Protein 6RPQ (pdb70)

B-factor: mean 111.49, std 32.33, range [61.09, 216.39]

InterPro domains:
  IPR001208 MCM domain [PF00493] (265-335)
  IPR001208 MCM domain [PF00493] (790-915)
  IPR001208 MCM domain [PR01657] (319-334)
  IPR001208 MCM domain [PR01657] (807-821)
  IPR001208 MCM domain [PR01657] (835-848)
  IPR001208 MCM domain [PR01657] (859-871)
  IPR001208 MCM domain [PR01657] (886-894)
  IPR001208 MCM domain [PS50051] (278-334)
  IPR001208 MCM domain [PS50051] (503-550)
  IPR001208 MCM domain [PS50051] (766-912)
  IPR003586 Hint domain C-terminal [SM00305] (461-508)
  IPR003586 Hint domain C-terminal [SM00305] (749-795)
  IPR003587 Hint domain N-terminal [SM00306] (333-456)
  IPR003587 Hint domain N-terminal [SM00306] (528-644)
  IPR006141 Intein N-terminal splicing region [PS50817] (335-432)
  IPR006141 Intein N-terminal splicing region [PS50817] (530-620)
  IPR006141 Intein N-terminal splicing region [TIGR01445] (335-432)
  IPR006141 Intein N-terminal splicing region [TIGR01445] (530-620)
  IPR006142 Intein [PR00379] (419-432)
  IPR006142 Intein [PR00379] (766-783)

Radius of gyration: 20.76 Å; Cα contacts (8 Å, |Δi|>4): 621; chains: 1; bounding box: 51×61×30 Å

Nearest PDB structures (foldseek):
  6rpq-assembly1_A  TM=1.004E+00  e=1.053E-48  Saccharomyces cerevisiae S288C
  6rpp-assembly1_A  TM=9.667E-01  e=1.831E-21  Pyrococcus abyssi GE5
  3tix-assembly2_C  TM=9.567E-01  e=3.353E-10  Saccharomyces cerevisiae S288C
  7oec-assembly1_A  TM=8.410E-01  e=5.328E-10  Pyrococcus horikoshii OT3
  3uqb-assembly1_A  TM=3.963E-01  e=2.083E-11  Saccharomyces cerevisiae S288C

Secondary structure (DSSP, 8-state):
--EEEEEEESSS-EEEEEEETTS-SHHHHHHHHHHTTS-GGGEEEESSSSBP-SS--TGGGT--TT-EEEEEEPPSS-----B-TT-EEEBTTS-EEEHHHHHHHHHHHHHHTT--EEETTEEEEEEEEEEEEE-TTT-SEEEEEEEEEEEEEPPS-EEEEEETTS-EEEE-TT-EEEEEETTEEEEEEGGG--TT-EEEEESSSSTT--EEEEEEEEEEEE----SEEEEEE-TTT-EEEETTEEEE-

Solvent-accessible surface area: 12860 Å² total; per-residue (Å²): 205,78,84,9,55,2,39,0,11,19,30,101,36,85,26,138,23,116,54,88,63,94,29,62,1,106,173,9,0,68,32,0,1,172,158,66,66,108,140,43,115,18,16,14,4,20,25,124,61,133,106,11,110,15,100,37,24,0,110,83,28,120,14,110,63,127,21,83,0,48,1,1,92,29,2,118,64,15,88,1,92,0,0,12,63,76,4,69,0,3,8,2,95,42,150,124,65,61,0,0,72,2,0,34,94,6,11,128,109,2,115,182,73,80,122,52,9,50,49,44,2,0,26,74,0,51,35,119,34,71,0,18,0,2,12,44,173,74,61,51,3,93,96,12,112,0,55,42,0,58,25,51,0,12,6,123,80,2,3,32,0,86,1,150,93,33,58,58,1,85,0,0,13,20,0,8,0,4,4,84,109,136,57,141,50,124,66,66,82,0,116,66,8,146,99,36,40,112,0,0,0,0,108,91,95,41,73,114,6,98,20,68,60,2,50,0,55,69,49,69,116,42,182,27,147,59,55,36,1,8,7,1,72,0,62,113,5,80,0,0,2,0,46,19,0,0,0,34,33

Organism: Pyrococcus horikoshii (strain ATCC 700860 / DSM 12428 / JCM 9974 / NBRC 100139 / OT-3) (NCBI:txid70601)

Structure (mmCIF, N/CA/C/O backbone):
data_6RPQ
#
_entry.id   6RPQ
#
_cell.length_a   100.920
_cell.length_b   100.920
_cell.length_c   91.720
_cell.angle_alpha   90.00
_cell.angle_beta   90.00
_cell.angle_gamma   90.00
#
_symmetry.space_group_name_H-M   'I 41'
#
loop_
_atom_site.group_PDB
_atom_site.id
_atom_site.type_symbol
_atom_site.label_atom_id
_atom_site.label_alt_id
_atom_site.label_comp_id
_atom_site.label_asym_id
_atom_site.label_entity_id
_atom_site.label_seq_id
_atom_site.pdbx_PDB_ins_code
_atom_site.Cartn_x
_atom_site.Cartn_y
_atom_site.Cartn_z
_atom_site.occupancy
_atom_site.B_iso_or_equiv
_atom_site.auth_seq_id
_atom_site.auth_comp_id
_atom_site.auth_asym_id
_atom_site.auth_atom_id
_atom_site.pdbx_PDB_model_num
ATOM 1 N N . GLU A 1 31 ? 13.427 54.754 -28.531 1.00 197.08 31 GLU A N 1
ATOM 2 C CA . GLU A 1 31 ? 13.398 53.811 -27.418 1.00 195.77 31 GLU A CA 1
ATOM 3 C C . GLU A 1 31 ? 13.906 52.440 -27.844 1.00 197.33 31 GLU A C 1
ATOM 4 O O . GLU A 1 31 ? 13.500 51.917 -28.881 1.00 189.01 31 GLU A O 1
ATOM 10 N N . THR A 1 32 ? 14.787 51.850 -27.035 1.00 202.85 32 THR A N 1
ATOM 11 C CA . THR A 1 32 ? 15.337 50.539 -27.348 1.00 203.83 32 THR A CA 1
ATOM 12 C C . THR A 1 32 ? 14.857 49.421 -26.433 1.00 193.16 32 THR A C 1
ATOM 13 O O . THR A 1 32 ? 14.653 48.309 -26.923 1.00 194.38 32 THR A O 1
ATOM 17 N N . HIS A 1 33 ? 14.664 49.656 -25.132 1.00 187.10 33 HIS A N 1
ATOM 18 C CA . HIS A 1 33 ? 14.278 48.564 -24.240 1.00 174.78 33 HIS A CA 1
ATOM 19 C C . HIS A 1 33 ? 12.763 48.509 -24.032 1.00 171.27 33 HIS A C 1
ATOM 20 O O . HIS A 1 33 ? 12.083 49.539 -24.002 1.00 163.35 33 HIS A O 1
ATOM 27 N N . ILE A 1 34 ? 12.257 47.281 -23.864 1.00 178.17 34 ILE A N 1
ATOM 28 C CA . ILE A 1 34 ? 10.857 46.905 -24.054 1.00 176.49 34 ILE A CA 1
ATOM 29 C C . ILE A 1 34 ? 10.376 46.142 -22.822 1.00 172.64 34 ILE A C 1
ATOM 30 O O . ILE A 1 34 ? 11.096 45.276 -22.309 1.00 172.97 34 ILE A O 1
ATOM 35 N N . ASN A 1 35 ? 9.201 46.506 -22.290 1.00 167.97 35 ASN A N 1
ATOM 36 C CA . ASN A 1 35 ? 8.690 45.821 -21.101 1.00 155.09 35 ASN A CA 1
ATOM 37 C C . ASN A 1 35 ? 7.423 45.029 -21.401 1.00 142.75 35 ASN A C 1
ATOM 38 O O . ASN A 1 35 ? 6.348 45.603 -21.618 1.00 139.84 35 ASN A O 1
ATOM 43 N N . LEU A 1 36 ? 7.554 43.708 -21.345 1.00 134.06 36 LEU A N 1
ATOM 44 C CA . LEU A 1 36 ? 6.467 42.773 -21.552 1.00 118.82 36 LEU A CA 1
ATOM 45 C C . LEU A 1 36 ? 5.867 42.344 -20.223 1.00 106.66 36 LEU A C 1
ATOM 46 O O . LEU A 1 36 ? 6.491 42.427 -19.155 1.00 104.25 36 LEU A O 1
ATOM 51 N N . LYS A 1 37 ? 4.627 41.891 -20.324 1.00 105.76 37 LYS A N 1
ATOM 52 C CA . LYS A 1 37 ? 3.866 41.342 -19.214 1.00 114.97 37 LYS A CA 1
ATOM 53 C C . LYS A 1 37 ? 3.734 39.840 -19.432 1.00 114.18 37 LYS A C 1
ATOM 54 O O . LYS A 1 37 ? 3.186 39.406 -20.448 1.00 112.28 37 LYS A O 1
ATOM 60 N N . VAL A 1 38 ? 4.248 39.050 -18.496 1.00 105.09 38 VAL A N 1
ATOM 61 C CA . VAL A 1 38 ? 4.246 37.597 -18.600 1.00 95.61 38 VAL A CA 1
ATOM 62 C C . VAL A 1 38 ? 3.156 37.064 -17.680 1.00 95.67 38 VAL A C 1
ATOM 63 O O . VAL A 1 38 ? 3.154 37.357 -16.479 1.00 89.61 38 VAL A O 1
ATOM 67 N N . SER A 1 39 ? 2.224 36.288 -18.236 1.00 95.37 39 SER A N 1
ATOM 68 C CA . SER A 1 39 ? 1.016 35.917 -17.509 1.00 84.17 39 SER A CA 1
ATOM 69 C C . SER A 1 39 ? 0.666 34.450 -17.715 1.00 88.55 39 SER A C 1
ATOM 70 O O . SER A 1 39 ? 0.699 33.956 -18.847 1.00 100.12 39 SER A O 1
ATOM 73 N N . ASP A 1 40 ? 0.321 33.761 -16.622 1.00 90.38 40 ASP A N 1
ATOM 74 C CA . ASP A 1 40 ? -0.298 32.441 -16.693 1.00 104.65 40 ASP A CA 1
ATOM 75 C C . ASP A 1 40 ? -1.817 32.517 -16.569 1.00 102.13 40 ASP A C 1
ATOM 76 O O . ASP A 1 40 ? -2.455 31.579 -16.079 1.00 109.07 40 ASP A O 1
ATOM 81 N N . GLY A 1 41 ? -2.409 33.619 -17.016 1.00 113.28 41 GLY A N 1
ATOM 82 C CA . GLY A 1 41 ? -3.810 33.874 -16.757 1.00 120.11 41 GLY A CA 1
ATOM 83 C C . GLY A 1 41 ? -3.986 34.535 -15.407 1.00 104.92 41 GLY A C 1
ATOM 84 O O . GLY A 1 41 ? -4.445 35.673 -15.305 1.00 117.40 41 GLY A O 1
ATOM 85 N N . SER A 1 42 ? -3.621 33.819 -14.351 1.00 107.80 42 SER A N 1
ATOM 86 C CA . SER A 1 42 ? -3.621 34.380 -13.007 1.00 92.51 42 SER A CA 1
ATOM 87 C C . SER A 1 42 ? -2.424 35.290 -12.788 1.00 112.88 42 SER A C 1
ATOM 88 O O . SER A 1 42 ? -2.560 36.517 -12.708 1.00 128.82 42 SER A O 1
ATOM 91 N N . SER A 1 43 ? -1.251 34.665 -12.721 1.00 126.27 43 SER A N 1
ATOM 92 C CA . SER A 1 43 ? -0.018 35.335 -12.325 1.00 96.62 43 SER A CA 1
ATOM 93 C C . SER A 1 43 ? 0.516 36.192 -13.457 1.00 95.49 43 SER A C 1
ATOM 94 O O . SER A 1 43 ? 0.726 35.697 -14.565 1.00 109.85 43 SER A O 1
ATOM 97 N N . GLU A 1 44 ? 0.792 37.460 -13.162 1.00 86.33 44 GLU A N 1
ATOM 98 C CA . GLU A 1 44 ? 1.272 38.425 -14.144 1.00 94.53 44 GLU A CA 1
ATOM 99 C C . GLU A 1 44 ? 2.453 39.186 -13.553 1.00 99.77 44 GLU A C 1
ATOM 100 O O . GLU A 1 44 ? 2.319 39.824 -12.502 1.00 99.24 44 GLU A O 1
ATOM 106 N N . ILE A 1 45 ? 3.604 39.113 -14.230 1.00 101.10 45 ILE A N 1
ATOM 107 C CA . ILE A 1 45 ? 4.833 39.767 -13.790 1.00 94.48 45 ILE A CA 1
ATOM 108 C C . ILE A 1 45 ? 5.373 40.610 -14.936 1.00 105.93 45 ILE A C 1
ATOM 109 O O . ILE A 1 45 ? 5.385 40.163 -16.087 1.00 109.53 45 ILE A O 1
ATOM 114 N N . PHE A 1 46 ? 5.803 41.830 -14.629 1.00 108.57 46 PHE A N 1
ATOM 115 C CA . PHE A 1 46 ? 6.245 42.773 -15.649 1.00 102.66 46 PHE A CA 1
ATOM 116 C C . PHE A 1 46 ? 7.771 42.814 -15.689 1.00 110.94 46 PHE A C 1
ATOM 117 O O . PHE A 1 46 ? 8.417 43.134 -14.685 1.00 122.57 46 PHE A O 1
ATOM 125 N N . PHE A 1 47 ? 8.343 42.478 -16.845 1.00 110.32 47 PHE A N 1
ATOM 126 C CA . PHE A 1 47 ? 9.782 42.545 -17.067 1.00 113.38 47 PHE A CA 1
ATOM 127 C C . PHE A 1 47 ? 10.061 43.592 -18.136 1.00 116.78 47 PHE A C 1
ATOM 128 O O . PHE A 1 47 ? 9.349 43.660 -19.137 1.00 123.87 47 PHE A O 1
ATOM 136 N N . LYS A 1 48 ? 11.115 44.387 -17.965 1.00 115.51 48 LYS A N 1
ATOM 137 C CA . LYS A 1 48 ? 11.589 45.246 -19.042 1.00 124.49 48 LYS A CA 1
ATOM 138 C C . LYS A 1 48 ? 13.032 44.888 -19.358 1.00 137.65 48 LYS A C 1
ATOM 139 O O . LYS A 1 48 ? 13.895 44.911 -18.469 1.00 144.75 48 LYS A O 1
ATOM 145 N N . ILE A 1 49 ? 13.270 44.549 -20.629 1.00 152.04 49 ILE A N 1
ATOM 146 C CA . ILE A 1 49 ? 14.546 44.058 -21.125 1.00 167.69 49 ILE A CA 1
ATOM 147 C C . ILE A 1 49 ? 14.767 44.759 -22.462 1.00 172.49 49 ILE A C 1
ATOM 148 O O . ILE A 1 49 ? 13.822 45.251 -23.080 1.00 176.81 49 ILE A O 1
ATOM 153 N N . LYS A 1 50 ? 16.018 44.802 -22.926 1.00 168.66 50 LYS A N 1
ATOM 154 C CA . LYS A 1 50 ? 16.266 45.470 -24.202 1.00 171.78 50 LYS A CA 1
ATOM 155 C C . LYS A 1 50 ? 16.134 44.472 -25.349 1.00 168.15 50 LYS A C 1
ATOM 156 O O . LYS A 1 50 ? 16.303 43.262 -25.171 1.00 157.06 50 LYS A O 1
ATOM 162 N N . LYS A 1 51 ? 15.812 45.003 -26.535 1.00 172.59 51 LYS A N 1
ATOM 163 C CA . LYS A 1 51 ? 15.317 44.195 -27.644 1.00 165.37 51 LYS A CA 1
ATOM 164 C C . LYS A 1 51 ? 16.336 43.188 -28.162 1.00 180.20 51 LYS A C 1
ATOM 165 O O . LYS A 1 51 ? 15.948 42.239 -28.849 1.00 175.46 51 LYS A O 1
ATOM 171 N N . THR A 1 52 ? 17.622 43.381 -27.882 1.00 196.47 52 THR A N 1
ATOM 172 C CA . THR A 1 52 ? 18.626 42.416 -28.307 1.00 196.12 52 THR A CA 1
ATOM 173 C C . THR A 1 52 ? 18.817 41.281 -27.313 1.00 196.56 52 THR A C 1
ATOM 174 O O . THR A 1 52 ? 19.421 40.265 -27.665 1.00 208.19 52 THR A O 1
ATOM 178 N N . THR A 1 53 ? 18.327 41.430 -26.090 1.00 188.16 53 THR A N 1
ATOM 179 C CA . THR A 1 53 ? 18.493 40.388 -25.090 1.00 180.23 53 THR A CA 1
ATOM 180 C C . THR A 1 53 ? 17.780 39.119 -25.545 1.00 180.87 53 THR A C 1
ATOM 181 O O . THR A 1 53 ? 16.661 39.199 -26.069 1.00 179.62 53 THR A O 1
ATOM 185 N N . PRO A 1 54 ? 18.383 37.949 -25.358 1.00 178.42 54 PRO A N 1
ATOM 186 C CA . PRO A 1 54 ? 17.600 36.715 -25.426 1.00 164.15 54 PRO A CA 1
ATOM 187 C C . PRO A 1 54 ? 16.657 36.663 -24.239 1.00 153.73 54 PRO A C 1
ATOM 188 O O . PRO A 1 54 ? 16.936 37.213 -23.172 1.00 152.92 54 PRO A O 1
ATOM 192 N N . LEU A 1 55 ? 15.518 36.015 -24.439 1.00 154.72 55 LEU A N 1
ATOM 193 C CA . LEU A 1 55 ? 14.515 35.906 -23.392 1.00 152.42 55 LEU A CA 1
ATOM 194 C C . LEU A 1 55 ? 14.722 34.687 -22.504 1.00 145.15 55 LEU A C 1
ATOM 195 O O . LEU A 1 55 ? 13.826 34.352 -21.724 1.00 140.17 55 LEU A O 1
ATOM 200 N N . ARG A 1 56 ? 15.881 34.028 -22.606 1.00 145.01 56 ARG A N 1
ATOM 201 C CA . ARG A 1 56 ? 16.172 32.866 -21.769 1.00 150.16 56 ARG A CA 1
ATOM 202 C C . ARG A 1 56 ? 15.920 33.166 -20.296 1.00 152.32 56 ARG A C 1
ATOM 203 O O . ARG A 1 56 ? 15.206 32.427 -19.604 1.00 147.16 56 ARG A O 1
ATOM 211 N N . ARG A 1 57 ? 16.488 34.261 -19.798 1.00 150.13 57 ARG A N 1
ATOM 212 C CA . ARG A 1 57 ? 16.396 34.525 -18.373 1.00 149.39 57 ARG A CA 1
ATOM 213 C C . ARG A 1 57 ? 15.125 35.255 -17.971 1.00 146.32 57 ARG A C 1
ATOM 214 O O . ARG A 1 57 ? 14.743 35.168 -16.806 1.00 153.90 57 ARG A O 1
ATOM 222 N N . LEU A 1 58 ? 14.441 35.943 -18.890 1.00 135.47 58 LEU A N 1
ATOM 223 C CA . LEU A 1 58 ? 13.106 36.439 -18.559 1.00 129.96 58 LEU A CA 1
ATOM 224 C C . LEU A 1 58 ? 12.219 35.287 -18.108 1.00 135.60 58 LEU A C 1
ATOM 225 O O . LEU A 1 58 ? 11.602 35.335 -17.033 1.00 122.69 58 LEU A O 1
ATOM 230 N N . MET A 1 59 ? 12.169 34.224 -18.915 1.00 131.00 59 MET A N 1
ATOM 231 C CA . MET A 1 59 ? 11.331 33.077 -18.602 1.00 126.73 59 MET A CA 1
ATOM 232 C C . MET A 1 59 ? 11.922 32.222 -17.492 1.00 120.98 59 MET A C 1
ATOM 233 O O . MET A 1 59 ? 11.164 31.650 -16.707 1.00 126.54 59 MET A O 1
ATOM 238 N N . GLU A 1 60 ? 13.252 32.129 -17.391 1.00 118.60 60 GLU A N 1
ATOM 239 C CA . GLU A 1 60 ? 13.832 31.456 -16.231 1.00 114.34 60 GLU A CA 1
ATOM 240 C C . GLU A 1 60 ? 13.440 32.166 -14.936 1.00 113.10 60 GLU A C 1
ATOM 241 O O . GLU A 1 60 ? 13.089 31.518 -13.938 1.00 111.40 60 GLU A O 1
ATOM 247 N N . ALA A 1 61 ? 13.447 33.502 -14.950 1.00 116.42 61 ALA A N 1
ATOM 248 C CA . ALA A 1 61 ? 13.068 34.279 -13.779 1.00 118.28 61 ALA A CA 1
ATOM 249 C C . ALA A 1 61 ? 11.592 34.104 -13.458 1.00 118.01 61 ALA A C 1
ATOM 250 O O . ALA A 1 61 ? 11.225 33.900 -12.297 1.00 104.36 61 ALA A O 1
ATOM 252 N N . PHE A 1 62 ? 10.726 34.194 -14.474 1.00 114.84 62 PHE A N 1
ATOM 253 C CA . PHE A 1 62 ? 9.301 33.974 -14.237 1.00 105.75 62 PHE A CA 1
ATOM 254 C C . PHE A 1 62 ? 9.054 32.582 -13.673 1.00 106.26 62 PHE A C 1
ATOM 255 O O . PHE A 1 62 ? 8.278 32.410 -12.722 1.00 95.39 62 PHE A O 1
ATOM 263 N N . ALA A 1 63 ? 9.707 31.572 -14.253 1.00 109.65 63 ALA A N 1
ATOM 264 C CA . ALA A 1 63 ? 9.565 30.206 -13.770 1.00 108.02 63 ALA A CA 1
ATOM 265 C C . ALA A 1 63 ? 9.931 30.111 -12.297 1.00 115.31 63 ALA A C 1
ATOM 266 O O . ALA A 1 63 ? 9.180 29.543 -11.495 1.00 119.31 63 ALA A O 1
ATOM 268 N N . LYS A 1 64 ? 11.082 30.677 -11.914 1.00 108.72 64 LYS A N 1
ATOM 269 C CA . LYS A 1 64 ? 11.466 30.592 -10.509 1.00 103.53 64 LYS A CA 1
ATOM 270 C C . LYS A 1 64 ? 10.507 31.370 -9.615 1.00 116.33 64 LYS A C 1
ATOM 271 O O . LYS A 1 64 ? 10.239 30.945 -8.485 1.00 128.80 64 LYS A O 1
ATOM 277 N N . ARG A 1 65 ? 9.980 32.501 -10.097 1.00 113.53 65 ARG A N 1
ATOM 278 C CA . ARG A 1 65 ? 8.969 33.225 -9.332 1.00 99.57 65 ARG A CA 1
ATOM 279 C C . ARG A 1 65 ? 7.735 32.366 -9.102 1.00 94.91 65 ARG A C 1
ATOM 280 O O . ARG A 1 65 ? 7.099 32.460 -8.046 1.00 91.03 65 ARG A O 1
ATOM 288 N N . GLN A 1 66 ? 7.387 31.523 -10.074 1.00 91.55 66 GLN A N 1
ATOM 289 C CA . GLN A 1 66 ? 6.259 30.610 -9.937 1.00 98.38 66 GLN A CA 1
ATOM 290 C C . GLN A 1 66 ? 6.594 29.373 -9.114 1.00 112.53 66 GLN A C 1
ATOM 291 O O . GLN A 1 66 ? 5.693 28.579 -8.826 1.00 112.27 66 GLN A O 1
ATOM 297 N N . GLY A 1 67 ? 7.857 29.185 -8.736 1.00 117.39 67 GLY A N 1
ATOM 298 C CA . GLY A 1 67 ? 8.234 28.042 -7.930 1.00 107.82 67 GLY A CA 1
ATOM 299 C C . GLY A 1 67 ? 8.509 26.774 -8.701 1.00 112.64 67 GLY A C 1
ATOM 300 O O . GLY A 1 67 ? 8.480 25.688 -8.115 1.00 112.91 67 GLY A O 1
ATOM 301 N N . LYS A 1 68 ? 8.785 26.872 -9.998 1.00 115.69 68 LYS A N 1
ATOM 302 C CA . LYS A 1 68 ? 9.049 25.698 -10.813 1.00 124.92 68 LYS A CA 1
ATOM 303 C C . LYS A 1 68 ? 10.138 26.039 -11.822 1.00 144.46 68 LYS A C 1
ATOM 304 O O . LYS A 1 68 ? 10.414 27.209 -12.098 1.00 156.85 68 LYS A O 1
ATOM 310 N N . GLU A 1 69 ? 10.773 25.006 -12.359 1.00 139.81 69 GLU A N 1
ATOM 311 C CA . GLU A 1 69 ? 11.871 25.208 -13.288 1.00 140.77 69 GLU A CA 1
ATOM 312 C C . GLU A 1 69 ? 11.353 25.343 -14.716 1.00 123.84 69 GLU A C 1
ATOM 313 O O . GLU A 1 69 ? 10.230 24.951 -15.042 1.00 122.84 69 GLU A O 1
ATOM 319 N N . MET A 1 70 ? 12.223 25.876 -15.575 1.00 132.99 70 MET A N 1
ATOM 320 C CA . MET A 1 70 ? 11.779 26.596 -16.766 1.00 127.17 70 MET A CA 1
ATOM 321 C C . MET A 1 70 ? 10.928 25.752 -17.713 1.00 129.82 70 MET A C 1
ATOM 322 O O . MET A 1 70 ? 10.002 26.280 -18.340 1.00 129.61 70 MET A O 1
ATOM 327 N N . ASP A 1 71 ? 11.210 24.459 -17.845 1.00 140.08 71 ASP A N 1
ATOM 328 C CA . ASP A 1 71 ? 10.547 23.667 -18.876 1.00 145.34 71 ASP A CA 1
ATOM 329 C C . ASP A 1 71 ? 9.293 22.948 -18.393 1.00 136.48 71 ASP A C 1
ATOM 330 O O . ASP A 1 71 ? 8.738 22.131 -19.136 1.00 136.65 71 ASP A O 1
ATOM 335 N N . SER A 1 72 ? 8.837 23.223 -17.178 1.00 127.29 72 SER A N 1
ATOM 336 C CA . SER A 1 72 ? 7.489 22.843 -16.785 1.00 123.97 72 SER A CA 1
ATOM 337 C C . SER A 1 72 ? 6.474 23.893 -17.205 1.00 112.96 72 SER A C 1
ATOM 338 O O . SER A 1 72 ? 5.285 23.764 -16.889 1.00 102.75 72 SER A O 1
ATOM 341 N N . LEU A 1 73 ? 6.926 24.924 -17.913 1.00 107.45 73 LEU A N 1
ATOM 342 C CA . LEU A 1 73 ? 6.082 26.001 -18.395 1.00 110.83 73 LEU A CA 1
ATOM 343 C C . LEU A 1 73 ? 6.207 26.097 -19.909 1.00 108.18 73 LEU A C 1
ATOM 344 O O . LEU A 1 73 ? 7.114 25.532 -20.528 1.00 121.94 73 LEU A O 1
ATOM 349 N N . ARG A 1 74 ? 5.264 26.821 -20.496 1.00 106.47 74 ARG A N 1
ATOM 350 C CA . ARG 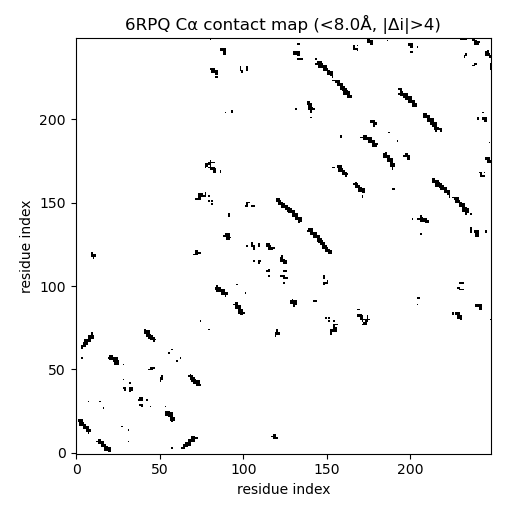A 1 74 ? 5.196 27.070 -21.926 1.00 112.00 74 ARG A CA 1
ATOM 351 C C . ARG A 1 74 ? 4.991 28.558 -22.120 1.00 123.61 74 ARG A C 1
ATOM 352 O O . ARG A 1 74 ? 4.031 29.118 -21.587 1.00 136.76 74 ARG A O 1
ATOM 360 N N . PHE A 1 75 ? 5.872 29.198 -22.875 1.00 105.41 75 PHE A N 1
ATOM 361 C CA . PHE A 1 75 ? 5.763 30.625 -23.136 1.00 114.28 75 PHE A CA 1
ATOM 362 C C . PHE A 1 75 ? 5.368 30.830 -24.593 1.00 113.99 75 PHE A C 1
ATOM 363 O O . PHE A 1 75 ? 5.977 30.247 -25.496 1.00 127.98 75 PHE A O 1
ATOM 371 N N . LEU A 1 76 ? 4.325 31.631 -24.810 1.00 107.23 76 LEU A N 1
ATOM 372 C CA . LEU A 1 76 ? 3.676 31.780 -26.104 1.00 118.88 76 LEU A CA 1
ATOM 373 C C . LEU A 1 76 ? 3.497 33.261 -26.400 1.00 131.15 76 LEU A C 1
ATOM 374 O O . LEU A 1 76 ? 2.985 34.006 -25.556 1.00 126.50 76 LEU A O 1
ATOM 379 N N . TYR A 1 77 ? 3.904 33.683 -27.595 1.00 138.26 77 TYR A N 1
ATOM 380 C CA . TYR A 1 77 ? 3.636 35.027 -28.096 1.00 139.09 77 TYR A CA 1
ATOM 381 C C . TYR A 1 77 ? 2.731 34.902 -29.312 1.00 143.05 77 TYR A C 1
ATOM 382 O O . TYR A 1 77 ? 3.075 34.201 -30.271 1.00 133.55 77 TYR A O 1
ATOM 391 N N . ASP A 1 78 ? 1.588 35.590 -29.276 1.00 152.81 78 ASP A N 1
ATOM 392 C CA . ASP A 1 78 ? 0.511 35.343 -30.229 1.00 158.69 78 ASP A CA 1
ATOM 393 C C . ASP A 1 78 ? 0.205 33.852 -30.257 1.00 156.85 78 ASP A C 1
ATOM 394 O O . ASP A 1 78 ? -0.194 33.277 -29.239 1.00 155.60 78 ASP A O 1
ATOM 399 N N . GLY A 1 79 ? 0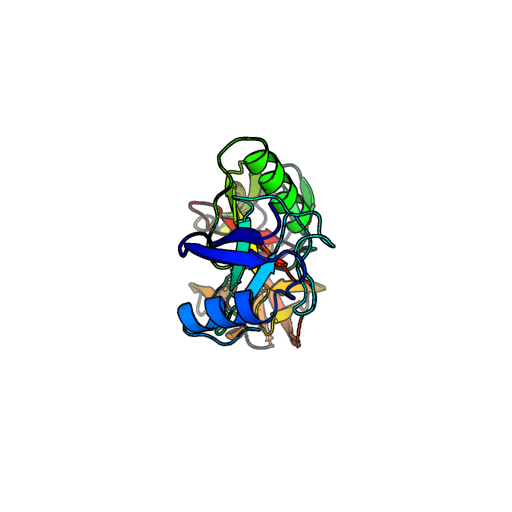.417 33.214 -31.403 1.00 155.24 79 GLY A N 1
ATOM 400 C CA . GLY A 1 79 ? 0.170 31.793 -31.526 1.00 158.13 79 GLY A CA 1
ATOM 401 C C . GLY A 1 79 ? 1.344 30.905 -31.162 1.00 155.47 79 GLY A C 1
ATOM 402 O O . GLY A 1 79 ? 1.207 30.046 -30.285 1.00 154.54 79 GLY A O 1
ATOM 403 N N . ILE A 1 80 ? 2.502 31.120 -31.797 1.00 148.79 80 ILE A N 1
ATOM 404 C CA . ILE A 1 80 ? 3.583 30.141 -31.751 1.00 142.73 80 ILE A CA 1
ATOM 405 C C . ILE A 1 80 ? 4.332 30.213 -30.422 1.00 134.06 80 ILE A C 1
ATOM 406 O O . ILE A 1 80 ? 4.414 31.268 -29.774 1.00 120.28 80 ILE A O 1
ATOM 411 N N . ARG A 1 81 ? 4.860 29.062 -30.002 1.00 139.25 81 ARG A N 1
ATOM 412 C CA . ARG A 1 81 ? 5.645 28.938 -28.784 1.00 135.84 81 ARG A CA 1
ATOM 413 C C . ARG A 1 81 ? 7.051 29.484 -28.997 1.00 143.51 81 ARG A C 1
ATOM 414 O O . ARG A 1 81 ? 7.711 29.161 -29.991 1.00 152.34 81 ARG A O 1
ATOM 422 N N . ILE A 1 82 ? 7.507 30.311 -28.054 1.00 138.45 82 ILE A N 1
ATOM 423 C CA . ILE A 1 82 ? 8.876 30.807 -28.104 1.00 148.10 82 ILE A CA 1
ATOM 424 C C . ILE A 1 82 ? 9.853 29.673 -27.809 1.00 164.97 82 ILE A C 1
ATOM 425 O O . ILE A 1 82 ? 9.496 28.628 -27.254 1.00 173.08 82 ILE A O 1
ATOM 430 N N . GLN A 1 83 ? 11.114 29.900 -28.162 1.00 168.97 83 GLN A N 1
ATOM 431 C CA . GLN A 1 83 ? 12.218 29.100 -27.655 1.00 170.59 83 GLN A CA 1
ATOM 432 C C . GLN A 1 83 ? 13.212 30.026 -26.967 1.00 170.21 83 GLN A C 1
ATOM 433 O O . GLN A 1 83 ? 13.283 31.218 -27.276 1.00 167.49 83 GLN A O 1
ATOM 439 N N . ALA A 1 84 ? 13.977 29.460 -26.027 1.00 172.43 84 ALA A N 1
ATOM 440 C CA . ALA A 1 84 ? 14.711 30.275 -25.059 1.00 167.14 84 ALA A CA 1
ATOM 441 C C . ALA A 1 84 ? 15.578 31.332 -25.732 1.00 167.59 84 ALA A C 1
ATOM 442 O O . ALA A 1 84 ? 15.579 32.497 -25.319 1.00 162.05 84 ALA A O 1
ATOM 444 N N . ASP A 1 85 ? 16.312 30.955 -26.777 1.00 170.27 85 ASP A N 1
ATOM 445 C CA . ASP A 1 85 ? 17.258 31.870 -27.418 1.00 184.63 85 ASP A CA 1
ATOM 446 C C . ASP A 1 85 ? 16.571 32.636 -28.550 1.00 186.18 85 ASP A C 1
ATOM 447 O O . ASP A 1 85 ? 16.871 32.479 -29.735 1.00 203.51 85 ASP A O 1
ATOM 452 N N . GLN A 1 86 ? 15.624 33.483 -28.154 1.00 171.69 86 GLN A N 1
ATOM 453 C CA . GLN A 1 86 ? 15.017 34.463 -29.041 1.00 164.68 86 GLN A CA 1
ATOM 454 C C . GLN A 1 86 ? 14.962 35.805 -28.324 1.00 166.33 86 GLN A C 1
ATOM 455 O O . GLN A 1 86 ? 15.078 35.881 -27.098 1.00 162.91 86 GLN A O 1
ATOM 461 N N . THR A 1 87 ? 14.791 36.868 -29.100 1.00 166.36 87 THR A N 1
ATOM 462 C CA . THR A 1 87 ? 14.793 38.236 -28.616 1.00 165.36 87 THR A CA 1
ATOM 463 C C . THR A 1 87 ? 13.498 38.926 -29.021 1.00 169.50 87 THR A C 1
ATOM 464 O O . THR A 1 87 ? 12.676 38.348 -29.734 1.00 166.32 87 THR A O 1
ATOM 468 N N . PRO A 1 88 ? 13.266 40.154 -28.546 1.00 167.40 88 PRO A N 1
ATOM 469 C CA . PRO A 1 88 ? 12.033 40.846 -28.964 1.00 166.68 88 PRO A CA 1
ATOM 470 C C . PRO A 1 88 ? 11.947 41.169 -30.454 1.00 171.62 88 PRO A C 1
ATOM 471 O O . PRO A 1 88 ? 10.903 40.907 -31.068 1.00 158.97 88 PRO A O 1
ATOM 475 N N . GLU A 1 89 ? 12.998 41.731 -31.063 1.00 179.02 89 GLU A N 1
ATOM 476 C CA . GLU A 1 89 ? 12.849 42.244 -32.426 1.00 188.71 89 GLU A CA 1
ATOM 477 C C . GLU A 1 89 ? 12.638 41.120 -33.432 1.00 193.31 89 GLU A C 1
ATOM 478 O O . GLU A 1 89 ? 11.861 41.271 -34.382 1.00 200.80 89 GLU A O 1
ATOM 484 N N . ASP A 1 90 ? 13.307 39.983 -33.242 1.00 189.52 90 ASP A N 1
ATOM 485 C CA . ASP A 1 90 ? 13.146 38.886 -34.187 1.00 185.17 90 ASP A CA 1
ATOM 486 C C . ASP A 1 90 ? 11.751 38.273 -34.131 1.00 171.94 90 ASP A C 1
ATOM 487 O O . ASP A 1 90 ? 11.370 37.557 -35.062 1.00 171.94 90 ASP A O 1
ATOM 492 N N . LEU A 1 91 ? 10.975 38.550 -33.079 1.00 160.79 91 LEU A N 1
ATOM 493 C CA . LEU A 1 91 ? 9.567 38.168 -33.019 1.00 159.18 91 LEU A CA 1
ATOM 494 C C . LEU A 1 91 ? 8.626 39.363 -33.153 1.00 165.15 91 LEU A C 1
ATOM 495 O O . LEU A 1 91 ? 7.435 39.238 -32.847 1.00 162.54 91 LEU A O 1
ATOM 500 N N . ASP A 1 92 ? 9.136 40.518 -33.579 1.00 170.28 92 ASP A N 1
ATOM 501 C CA . ASP A 1 92 ? 8.324 41.715 -33.805 1.00 174.94 92 ASP A CA 1
ATOM 502 C C . ASP A 1 92 ? 7.488 42.054 -32.567 1.00 168.04 92 ASP A C 1
ATOM 503 O O . ASP A 1 92 ? 6.280 41.829 -32.504 1.00 164.34 92 ASP A O 1
ATOM 508 N N . MET A 1 93 ? 8.169 42.602 -31.575 1.00 166.52 93 MET A N 1
ATOM 509 C CA . MET A 1 93 ? 7.516 42.880 -30.310 1.00 164.82 93 MET A CA 1
ATOM 510 C C . MET A 1 93 ? 7.045 44.325 -30.250 1.00 175.48 93 MET A C 1
ATOM 511 O O . MET A 1 93 ? 7.510 45.199 -30.986 1.00 183.11 93 MET A O 1
ATOM 516 N N . GLU A 1 94 ? 6.084 44.554 -29.364 1.00 174.27 94 GLU A N 1
ATOM 517 C CA . GLU A 1 94 ? 5.659 45.886 -28.966 1.00 172.61 94 GLU A CA 1
ATOM 518 C C . GLU A 1 94 ? 5.656 45.922 -27.446 1.00 160.20 94 GLU A C 1
ATOM 519 O O . GLU A 1 94 ? 6.036 44.945 -26.792 1.00 160.76 94 GLU A O 1
ATOM 525 N N . ASP A 1 95 ? 5.252 47.052 -26.868 1.00 157.30 95 ASP A N 1
ATOM 526 C CA . ASP A 1 95 ? 5.234 47.149 -25.418 1.00 155.83 95 ASP A CA 1
ATOM 527 C C . ASP A 1 95 ? 3.810 47.187 -24.892 1.00 140.98 95 ASP A C 1
ATOM 528 O O . ASP A 1 95 ? 2.891 47.686 -25.551 1.00 142.86 95 ASP A O 1
ATOM 533 N N . ASN A 1 96 ? 3.656 46.632 -23.686 1.00 137.14 96 ASN A N 1
ATOM 534 C CA . ASN A 1 96 ? 2.416 46.076 -23.145 1.00 150.94 96 ASN A CA 1
ATOM 535 C C . ASN A 1 96 ? 2.041 44.782 -23.857 1.00 149.99 96 ASN A C 1
ATOM 536 O O . ASN A 1 96 ? 0.944 44.237 -23.634 1.00 148.64 96 ASN A O 1
ATOM 541 N N . ASP A 1 97 ? 2.931 44.274 -24.705 1.00 144.72 97 ASP A N 1
ATOM 542 C CA . ASP A 1 97 ? 2.768 42.950 -25.274 1.00 140.36 97 ASP A CA 1
ATOM 543 C C . ASP A 1 97 ? 2.881 41.906 -24.176 1.00 132.98 97 ASP A C 1
ATOM 544 O O . ASP A 1 97 ? 3.575 42.098 -23.173 1.00 129.84 97 ASP A O 1
ATOM 549 N N . ILE A 1 98 ? 2.189 40.790 -24.372 1.00 120.12 98 ILE A N 1
ATOM 550 C CA . ILE A 1 98 ? 2.037 39.777 -23.338 1.00 115.95 98 ILE A CA 1
ATOM 551 C C . ILE A 1 98 ? 2.618 38.456 -23.826 1.00 114.34 98 ILE A C 1
ATOM 552 O O . ILE A 1 98 ? 2.511 38.112 -25.008 1.00 121.28 98 ILE A O 1
ATOM 557 N N . ILE A 1 99 ? 3.250 37.730 -22.908 1.00 103.01 99 ILE A N 1
ATOM 558 C CA . ILE A 1 99 ? 3.744 36.381 -23.151 1.00 107.85 99 ILE A CA 1
ATOM 559 C C . ILE A 1 99 ? 2.928 35.447 -22.269 1.00 104.24 99 ILE A C 1
ATOM 560 O O . ILE A 1 99 ? 3.108 35.417 -21.046 1.00 109.49 99 ILE A O 1
ATOM 565 N N . GLU A 1 100 ? 2.023 34.691 -22.883 1.00 108.21 100 GLU A N 1
ATOM 566 C CA . GLU A 1 100 ? 1.144 33.812 -22.125 1.00 103.79 100 GLU A CA 1
ATOM 567 C C . GLU A 1 100 ? 1.876 32.524 -21.773 1.00 99.36 100 GLU A C 1
ATOM 568 O O . GLU A 1 100 ? 2.479 31.888 -22.641 1.00 100.67 100 GLU A O 1
ATOM 574 N N . THR A 1 101 ? 1.830 32.139 -20.502 1.00 91.06 101 THR A N 1
ATOM 575 C CA . THR A 1 101 ? 2.476 30.918 -20.045 1.00 103.54 101 THR A CA 1
ATOM 576 C C . THR A 1 101 ? 1.435 29.884 -19.645 1.00 98.60 101 THR A C 1
ATOM 577 O O . THR A 1 101 ? 0.409 30.212 -19.040 1.00 86.14 101 THR A O 1
ATOM 581 N N . HIS A 1 102 ? 1.718 28.636 -19.991 1.00 103.81 102 HIS A N 1
ATOM 582 C CA . HIS A 1 102 ? 0.843 27.506 -19.727 1.00 95.45 102 HIS A CA 1
ATOM 583 C C . HIS A 1 102 ? 1.622 26.429 -18.992 1.00 93.06 102 HIS A C 1
ATOM 584 O O . HIS A 1 102 ? 2.763 26.127 -19.342 1.00 99.26 102 HIS A O 1
ATOM 591 N N . ARG A 1 103 ? 1.003 25.861 -17.967 1.00 94.97 103 ARG A N 1
ATOM 592 C CA . ARG A 1 103 ? 1.686 24.902 -17.114 1.00 92.52 103 ARG A CA 1
ATOM 593 C C . ARG A 1 103 ? 1.643 23.512 -17.738 1.00 105.78 103 ARG A C 1
ATOM 594 O O . ARG A 1 103 ? 0.589 23.059 -18.194 1.00 117.11 103 ARG A O 1
ATOM 602 N N . GLU A 1 104 ? 2.796 22.845 -17.772 1.00 106.84 104 GLU A N 1
ATOM 603 C CA . GLU A 1 104 ? 2.839 21.437 -18.139 1.00 119.71 104 GLU A CA 1
ATOM 604 C C . GLU A 1 104 ? 2.361 20.596 -16.963 1.00 130.07 104 GLU A C 1
ATOM 605 O O . GLU A 1 104 ? 2.876 20.723 -15.847 1.00 133.09 104 GLU A O 1
ATOM 611 N N . GLN A 1 105 ? 1.375 19.740 -17.216 1.00 129.43 105 GLN A N 1
ATOM 612 C CA . GLN A 1 105 ? 0.728 18.996 -16.144 1.00 117.30 105 GLN A CA 1
ATOM 613 C C . GLN A 1 105 ? 1.673 17.959 -15.552 1.00 127.91 105 GLN A C 1
ATOM 614 O O . GLN A 1 105 ? 2.197 17.100 -16.268 1.00 144.35 105 GLN A O 1
ATOM 620 N N . ILE A 1 106 ? 1.892 18.045 -14.243 1.00 128.48 106 ILE A N 1
ATOM 621 C CA . ILE A 1 106 ? 2.651 17.055 -13.485 1.00 147.48 106 ILE A CA 1
ATOM 622 C C . ILE A 1 106 ? 1.686 16.449 -12.474 1.00 163.83 106 ILE A C 1
ATOM 623 O O . ILE A 1 106 ? 1.298 17.112 -11.500 1.00 157.58 106 ILE A O 1
ATOM 628 N N . GLY A 1 107 ? 1.296 15.202 -12.705 1.00 169.26 107 GLY A N 1
ATOM 629 C CA . GLY A 1 107 ? 0.247 14.562 -11.950 1.00 163.84 107 GLY A CA 1
ATOM 630 C C . GLY A 1 107 ? -1.023 14.286 -12.734 1.00 167.42 107 GLY A C 1
ATOM 631 O O . GLY A 1 107 ? -2.063 14.019 -12.114 1.00 177.34 107 GLY A O 1
ATOM 632 N N . GLY A 1 108 ? -0.972 14.338 -14.067 1.00 162.23 108 GLY A N 1
ATOM 633 C CA . GLY A 1 108 ? -2.143 14.162 -14.904 1.00 163.20 108 GLY A CA 1
ATOM 634 C C . GLY A 1 108 ? -3.241 15.144 -14.561 1.00 169.11 108 GLY A C 1
ATOM 635 O O . GLY A 1 108 ? -3.206 16.304 -14.985 1.00 164.79 108 GLY A O 1
ATOM 636 N N . SER A 1 109 ? -4.237 14.670 -13.810 1.00 175.52 109 SER A N 1
ATOM 637 C CA . SER A 1 109 ? -5.231 15.518 -13.157 1.00 179.75 109 SER A CA 1
ATOM 638 C C . SER A 1 109 ? -6.020 16.405 -14.116 1.00 170.96 109 SER A C 1
ATOM 639 O O . SER A 1 109 ? -6.834 17.223 -13.676 1.00 184.67 109 SER A O 1
ATOM 642 N N . GLY A 1 110 ? -5.789 16.264 -15.418 1.00 144.31 110 GLY A N 1
ATOM 643 C CA . GLY A 1 110 ? -6.474 17.094 -16.389 1.00 122.08 110 GLY A CA 1
ATOM 644 C C . GLY A 1 110 ? -7.288 16.284 -17.373 1.00 118.64 110 GLY A C 1
ATOM 645 O O . GLY A 1 110 ? -6.826 16.009 -18.484 1.00 134.55 110 GLY A O 1
ATOM 646 N N . LYS A 1 111 ? -8.501 15.904 -16.977 1.00 101.61 111 LYS A N 1
ATOM 647 C CA . LYS A 1 111 ? -9.355 15.067 -17.813 1.00 76.63 111 LYS A CA 1
ATOM 648 C C . LYS A 1 111 ? -9.590 15.708 -19.175 1.00 74.69 111 LYS A C 1
ATOM 649 O O . LYS A 1 111 ? -10.124 16.817 -19.270 1.00 94.91 111 LYS A O 1
ATOM 655 N N . ALA A 1 112 ? -9.182 14.997 -20.228 1.00 65.87 112 ALA A N 1
ATOM 656 C CA . ALA A 1 112 ? -9.294 15.468 -21.605 1.00 74.79 112 ALA A CA 1
ATOM 657 C C . ALA A 1 112 ? -8.946 14.332 -22.560 1.00 73.45 112 ALA A C 1
ATOM 658 O O . ALA A 1 112 ? -8.564 13.248 -22.113 1.00 63.39 112 ALA A O 1
ATOM 660 N N . VAL A 1 113 ? -9.060 14.562 -23.871 1.00 67.01 113 VAL A N 1
ATOM 661 C CA . VAL A 1 113 ? -8.844 13.525 -24.875 1.00 74.86 113 VAL A CA 1
ATOM 662 C C . VAL A 1 113 ? -8.046 14.098 -26.042 1.00 73.57 113 VAL A C 1
ATOM 663 O O . VAL A 1 113 ? -7.809 15.301 -26.136 1.00 70.64 113 VAL A O 1
ATOM 667 N N . ASP A 1 114 ? -7.645 13.206 -26.945 1.00 78.10 114 ASP A N 1
ATOM 668 C CA . ASP A 1 114 ? -6.823 13.568 -28.091 1.00 70.68 114 ASP A CA 1
ATOM 669 C C . ASP A 1 114 ? -7.632 14.356 -29.118 1.00 77.90 114 ASP A C 1
ATOM 670 O O . ASP A 1 114 ? -8.843 14.171 -29.264 1.00 95.89 114 ASP A O 1
ATOM 675 N N . TYR A 1 115 ? -6.932 15.247 -29.828 1.00 97.92 115 TYR A N 1
ATOM 676 C CA . TYR A 1 115 ? -7.550 16.128 -30.820 1.00 84.97 115 TYR A CA 1
ATOM 677 C C . TYR A 1 115 ? -8.456 15.368 -31.782 1.00 79.40 115 TYR A C 1
ATOM 678 O O . TYR A 1 115 ? -9.562 15.823 -32.096 1.00 86.36 115 TYR A O 1
ATOM 687 N N . ASP A 1 116 ? -8.004 14.209 -32.259 1.00 81.18 116 ASP A N 1
ATOM 688 C CA . ASP A 1 116 ? -8.690 13.502 -33.334 1.00 82.66 116 ASP A CA 1
ATOM 689 C C . ASP A 1 116 ? -9.867 12.663 -32.856 1.00 70.44 116 ASP A C 1
ATOM 690 O O . ASP A 1 116 ? -10.542 12.052 -33.691 1.00 73.52 116 ASP A O 1
ATOM 695 N N . THR A 1 117 ? -10.119 12.606 -31.550 1.00 63.46 117 THR A N 1
ATOM 696 C CA . THR A 1 117 ? -11.288 11.906 -31.032 1.00 71.75 117 THR A CA 1
ATOM 697 C C . THR A 1 117 ? -12.552 12.417 -31.708 1.00 83.99 117 THR A C 1
ATOM 698 O O . THR A 1 117 ? -12.834 13.619 -31.693 1.00 81.59 117 THR A O 1
ATOM 702 N N . GLU A 1 118 ? -13.309 11.501 -32.310 1.00 79.87 118 GLU A N 1
ATOM 703 C CA . GLU A 1 118 ? -14.481 11.862 -33.101 1.00 79.77 118 GLU A CA 1
ATOM 704 C C . GLU A 1 118 ? -15.704 11.911 -32.193 1.00 73.36 118 GLU A C 1
ATOM 705 O O . GLU A 1 118 ? -16.214 10.871 -31.763 1.00 86.45 118 GLU A O 1
ATOM 711 N N . VAL A 1 119 ? -16.156 13.119 -31.888 1.00 85.23 119 VAL A N 1
ATOM 712 C CA . VAL A 1 119 ? -17.385 13.329 -31.140 1.00 85.68 119 VAL A CA 1
ATOM 713 C C . VAL A 1 119 ? -18.572 13.106 -32.066 1.00 86.08 119 VAL A C 1
ATOM 714 O O . VAL A 1 119 ? -18.561 13.526 -33.232 1.00 84.44 119 VAL A O 1
ATOM 718 N N . LEU A 1 120 ? -19.601 12.440 -31.545 1.00 88.88 120 LEU A N 1
ATOM 719 C CA . LEU A 1 120 ? -20.818 12.151 -32.295 1.00 90.89 120 LEU A CA 1
ATOM 720 C C . LEU A 1 120 ? -21.825 13.266 -32.038 1.00 89.11 120 LEU A C 1
ATOM 721 O O . LEU A 1 120 ? -22.351 13.394 -30.927 1.00 90.65 120 LEU A O 1
ATOM 726 N N . LEU A 1 121 ? -22.101 14.065 -33.066 1.00 85.19 121 LEU A N 1
ATOM 727 C CA . LEU A 1 121 ? -22.970 15.221 -32.921 1.00 93.46 121 LEU A CA 1
ATOM 728 C C . LEU A 1 121 ? -24.435 14.798 -32.837 1.00 98.90 121 LEU A C 1
ATOM 729 O O . LEU A 1 121 ? -24.813 13.674 -33.178 1.00 98.63 121 LEU A O 1
ATOM 734 N N . GLY A 1 122 ? -25.271 15.734 -32.381 1.00 91.80 122 GLY A N 1
ATOM 735 C CA . GLY A 1 122 ? -26.684 15.454 -32.200 1.00 90.40 122 GLY A CA 1
ATOM 736 C C . GLY A 1 122 ? -27.445 15.220 -33.487 1.00 100.23 122 GLY A C 1
ATOM 737 O O . GLY A 1 122 ? -28.564 14.698 -33.443 1.00 110.31 122 GLY A O 1
ATOM 738 N N . ASP A 1 123 ? -26.871 15.592 -34.629 1.00 90.92 123 ASP A N 1
ATOM 739 C CA . ASP A 1 123 ? -27.511 15.370 -35.918 1.00 87.07 123 ASP A CA 1
ATOM 740 C C . ASP A 1 123 ? -27.057 14.084 -36.593 1.00 91.20 123 ASP A C 1
ATOM 741 O O . ASP A 1 123 ? -27.495 13.800 -37.713 1.00 107.12 123 ASP A O 1
ATOM 746 N N . GLY A 1 124 ? -26.188 13.307 -35.947 1.00 88.03 124 GLY A N 1
ATOM 747 C CA . GLY A 1 124 ? -25.697 12.053 -36.476 1.00 79.86 124 GLY A CA 1
ATOM 748 C C . GLY A 1 124 ? -24.264 12.099 -36.962 1.00 93.72 124 GLY A C 1
ATOM 749 O O . GLY A 1 124 ? -23.609 11.049 -37.017 1.00 109.35 124 GLY A O 1
ATOM 750 N N . ARG A 1 125 ? -23.757 13.277 -37.306 1.00 87.06 125 ARG A N 1
ATOM 751 C CA . ARG A 1 125 ? -22.425 13.385 -37.870 1.00 79.72 125 ARG A CA 1
ATOM 752 C C . ARG A 1 125 ? -21.362 13.247 -36.786 1.00 82.46 125 ARG A C 1
ATOM 753 O O . ARG A 1 125 ? -21.630 13.351 -35.586 1.00 86.37 125 ARG A O 1
ATOM 761 N N . LYS A 1 126 ? -20.133 13.019 -37.233 1.00 74.74 126 LYS A N 1
ATOM 762 C CA . LYS A 1 126 ? -18.979 12.947 -36.355 1.00 85.20 126 LYS A CA 1
ATOM 763 C C . LYS A 1 126 ? -18.009 14.061 -36.712 1.00 88.01 126 LYS A C 1
ATOM 764 O O . LYS A 1 126 ? -17.826 14.387 -37.890 1.00 93.51 126 LYS A O 1
ATOM 770 N N . ARG A 1 127 ? -17.394 14.640 -35.684 1.00 81.89 127 ARG A N 1
ATOM 771 C CA . ARG A 1 127 ? -16.450 15.733 -35.859 1.00 78.77 127 ARG A CA 1
ATOM 772 C C . ARG A 1 127 ? -15.382 15.612 -34.784 1.00 76.05 127 ARG A C 1
ATOM 773 O O . ARG A 1 127 ? -15.695 15.310 -33.632 1.00 72.03 127 ARG A O 1
ATOM 781 N N . LYS A 1 128 ? -14.124 15.826 -35.160 1.00 84.77 128 LYS A N 1
ATOM 782 C CA . LYS A 1 128 ? -13.052 15.722 -34.179 1.00 76.39 128 LYS A CA 1
ATOM 783 C C . LYS A 1 128 ? -13.169 16.832 -33.145 1.00 70.96 128 LYS A C 1
ATOM 784 O O . LYS A 1 128 ? -13.408 17.997 -33.481 1.00 80.35 128 LYS A O 1
ATOM 790 N N . ILE A 1 129 ? -12.997 16.454 -31.875 1.00 80.55 129 ILE A N 1
ATOM 791 C CA . ILE A 1 129 ? -13.231 17.373 -30.767 1.00 78.75 129 ILE A CA 1
ATOM 792 C C . ILE A 1 129 ? -12.251 18.538 -30.810 1.00 89.67 129 ILE A C 1
ATOM 793 O O . ILE A 1 129 ? -12.567 19.643 -30.356 1.00 102.81 129 ILE A O 1
ATOM 798 N N . GLY A 1 130 ? -11.059 18.324 -31.367 1.00 86.85 130 GLY A N 1
ATOM 799 C CA . GLY A 1 130 ? -10.103 19.412 -31.481 1.00 88.13 130 GLY A CA 1
ATOM 800 C C . GLY A 1 130 ? -10.594 20.521 -32.387 1.00 88.33 130 GLY A C 1
ATOM 801 O O . GLY A 1 130 ? -10.454 21.702 -32.061 1.00 93.69 130 GLY A O 1
ATOM 802 N N . GLU A 1 131 ? -11.176 20.160 -33.534 1.00 87.54 131 GLU A N 1
ATOM 803 C CA . GLU A 1 131 ? -11.758 21.165 -34.419 1.00 85.50 131 GLU A CA 1
ATOM 804 C C . GLU A 1 131 ? -12.873 21.925 -33.716 1.00 93.89 131 GLU A C 1
ATOM 805 O O . GLU A 1 131 ? -12.934 23.160 -33.772 1.00 114.87 131 GLU A O 1
ATOM 811 N N . ILE A 1 132 ? -13.776 21.191 -33.059 1.00 86.63 132 ILE A N 1
ATOM 812 C CA . ILE A 1 132 ? -14.866 21.804 -32.301 1.00 89.71 132 ILE A CA 1
ATOM 813 C C . ILE A 1 132 ? -14.319 22.843 -31.332 1.00 95.92 132 ILE A C 1
ATOM 814 O O . ILE A 1 132 ? -14.763 24.000 -31.309 1.00 116.17 132 ILE A O 1
ATOM 819 N N . VAL A 1 133 ? -13.333 22.442 -30.526 1.00 82.48 133 VAL A N 1
ATOM 820 C CA . VAL A 1 133 ? -12.856 23.306 -29.452 1.00 76.61 133 VAL A CA 1
ATOM 821 C C . VAL A 1 133 ? -12.097 24.502 -30.013 1.00 89.92 133 VAL A C 1
ATOM 822 O O . VAL A 1 133 ? -12.260 25.626 -29.534 1.00 98.34 133 VAL A O 1
ATOM 826 N N . GLU A 1 134 ? -11.264 24.292 -31.036 1.00 91.04 134 GLU A N 1
ATOM 827 C CA . GLU A 1 134 ? -10.522 25.411 -31.611 1.00 89.24 134 GLU A CA 1
ATOM 828 C C . GLU A 1 134 ? -11.461 26.417 -32.264 1.00 98.77 134 GLU A C 1
ATOM 829 O O . GLU A 1 134 ? -11.256 27.636 -32.154 1.00 107.50 134 GLU A O 1
ATOM 835 N N . GLU A 1 135 ? -12.493 25.923 -32.953 1.00 91.29 135 GLU A N 1
ATOM 836 C CA . GLU A 1 135 ? -13.514 26.796 -33.520 1.00 82.33 135 GLU A CA 1
ATOM 837 C C . GLU A 1 135 ? -14.200 27.611 -32.431 1.00 88.29 135 GLU A C 1
ATOM 838 O O . GLU A 1 135 ? -14.341 28.841 -32.544 1.00 89.12 135 GLU A O 1
ATOM 844 N N . ALA A 1 136 ? -14.624 26.936 -31.356 1.00 77.16 136 ALA A N 1
ATOM 845 C CA . ALA A 1 136 ? -15.237 27.636 -30.232 1.00 90.49 136 ALA A CA 1
ATOM 846 C C . ALA A 1 136 ? -14.288 28.671 -29.642 1.00 93.60 136 ALA A C 1
ATOM 847 O O . ALA A 1 136 ? -14.715 29.755 -29.231 1.00 107.68 136 ALA A O 1
ATOM 849 N N . ILE A 1 137 ? -12.990 28.364 -29.619 1.00 91.23 137 ILE A N 1
ATOM 850 C CA . ILE A 1 137 ? -12.025 29.248 -28.977 1.00 97.90 137 ILE A CA 1
ATOM 851 C C . ILE A 1 137 ? -11.815 30.509 -29.802 1.00 95.75 137 ILE A C 1
ATOM 852 O O . ILE A 1 137 ? -11.782 31.618 -29.257 1.00 93.71 137 ILE A O 1
ATOM 857 N N . LYS A 1 138 ? -11.676 30.377 -31.125 1.00 86.41 138 LYS A N 1
ATOM 858 C CA . LYS A 1 138 ? -11.515 31.598 -31.911 1.00 98.71 138 LYS A CA 1
ATOM 859 C C . LYS A 1 138 ? -12.816 32.387 -32.003 1.00 105.12 138 LYS A C 1
ATOM 860 O O . LYS A 1 138 ? -12.774 33.615 -32.124 1.00 104.88 138 LYS A O 1
ATOM 866 N N . LYS A 1 139 ? -13.976 31.725 -31.928 1.00 111.67 139 LYS A N 1
ATOM 867 C CA . LYS A 1 139 ? -15.217 32.497 -31.880 1.00 116.38 139 LYS A CA 1
ATOM 868 C C . LYS A 1 139 ? -15.353 33.237 -30.554 1.00 112.03 139 LYS A C 1
ATOM 869 O O . LYS A 1 139 ? -15.847 34.370 -30.518 1.00 119.69 139 LYS A O 1
ATOM 875 N N . ALA A 1 140 ? -14.920 32.615 -29.454 1.00 106.28 140 ALA A N 1
ATOM 876 C CA . ALA A 1 140 ? -14.928 33.299 -28.166 1.00 108.99 140 ALA A CA 1
ATOM 877 C C . ALA A 1 140 ? -13.897 34.418 -28.121 1.00 110.33 140 ALA A C 1
ATOM 878 O O . ALA A 1 140 ? -14.097 35.417 -27.421 1.00 114.28 140 ALA A O 1
ATOM 880 N N . GLU A 1 141 ? -12.795 34.262 -28.856 1.00 102.53 141 GLU A N 1
ATOM 881 C CA . GLU A 1 141 ? -11.734 35.263 -28.868 1.00 110.16 141 GLU A CA 1
ATOM 882 C C . GLU A 1 141 ? -12.116 36.458 -29.728 1.00 114.70 141 GLU A C 1
ATOM 883 O O . GLU A 1 141 ? -11.803 37.604 -29.388 1.00 99.65 141 GLU A O 1
ATOM 889 N N . LYS A 1 142 ? -12.763 36.206 -30.864 1.00 112.77 142 LYS A N 1
ATOM 890 C CA . LYS A 1 142 ? -13.310 37.300 -31.653 1.00 104.03 142 LYS A CA 1
ATOM 891 C C . LYS A 1 142 ? -14.372 38.058 -30.868 1.00 123.62 142 LYS A C 1
ATOM 892 O O . LYS A 1 142 ? -14.477 39.282 -30.989 1.00 145.53 142 LYS A O 1
ATOM 898 N N . GLU A 1 143 ? -15.155 37.356 -30.061 1.00 122.29 143 GLU A N 1
ATOM 899 C CA . GLU A 1 143 ? -15.990 37.997 -29.056 1.00 118.08 143 GLU A CA 1
ATOM 900 C C . GLU A 1 143 ? -15.132 38.239 -27.812 1.00 124.91 143 GLU A C 1
ATOM 901 O O . GLU A 1 143 ? -13.902 38.199 -27.871 1.00 139.56 143 GLU A O 1
ATOM 907 N N . GLY A 1 144 ? -15.752 38.473 -26.659 1.00 112.29 144 GLY A N 1
ATOM 908 C CA . GLY A 1 144 ? -14.963 38.797 -25.484 1.00 115.05 144 GLY A CA 1
ATOM 909 C C . GLY A 1 144 ? -15.080 37.828 -24.327 1.00 115.42 144 GLY A C 1
ATOM 910 O O . GLY A 1 144 ? -15.035 38.249 -23.168 1.00 113.86 144 GLY A O 1
ATOM 911 N N . LYS A 1 145 ? -15.206 36.529 -24.609 1.00 108.61 145 LYS A N 1
ATOM 912 C CA . LYS A 1 145 ? -15.501 35.569 -23.552 1.00 109.24 145 LYS A CA 1
ATOM 913 C C . LYS A 1 145 ? -14.624 34.322 -23.627 1.00 103.45 145 LYS A C 1
ATOM 914 O O . LYS A 1 145 ? -15.032 33.252 -23.170 1.00 102.12 145 LYS A O 1
ATOM 920 N N . LEU A 1 146 ? -13.418 34.434 -24.179 1.00 102.34 146 LEU A N 1
ATOM 921 C CA . LEU A 1 146 ? -12.463 33.340 -24.060 1.00 98.43 146 LEU A CA 1
ATOM 922 C C . LEU A 1 146 ? -11.952 33.279 -22.627 1.00 85.69 146 LEU A C 1
ATOM 923 O O . LEU A 1 146 ? -11.436 34.266 -22.098 1.00 92.87 146 LEU A O 1
ATOM 928 N N . GLY A 1 147 ? -12.106 32.121 -21.996 1.00 97.84 147 GLY A N 1
ATOM 929 C CA . GLY A 1 147 ? -11.639 31.913 -20.640 1.00 92.82 147 GLY A CA 1
ATOM 930 C C . GLY A 1 147 ? -10.247 31.311 -20.626 1.00 90.63 147 GLY A C 1
ATOM 931 O O . GLY A 1 147 ? -9.916 30.471 -21.454 1.00 89.85 147 GLY A O 1
ATOM 932 N N . ARG A 1 148 ? -9.440 31.734 -19.655 1.00 100.67 148 ARG A N 1
ATOM 933 C CA . ARG A 1 148 ? -8.039 31.348 -19.571 1.00 88.24 148 ARG A CA 1
ATOM 934 C C . ARG A 1 148 ? -7.756 30.762 -18.196 1.00 85.18 148 ARG A C 1
ATOM 935 O O . ARG A 1 148 ? -8.106 31.358 -17.174 1.00 104.32 148 ARG A O 1
ATOM 943 N N . VAL A 1 149 ? -7.118 29.598 -18.169 1.00 91.49 149 VAL A N 1
ATOM 944 C CA . VAL A 1 149 ? -6.594 29.004 -16.947 1.00 86.01 149 VAL A CA 1
ATOM 945 C C . VAL A 1 149 ? -5.124 28.673 -17.187 1.00 81.44 149 VAL A C 1
ATOM 946 O O . VAL A 1 149 ? -4.644 28.638 -18.324 1.00 93.90 149 VAL A O 1
ATOM 950 N N . ASP A 1 150 ? -4.412 28.393 -16.092 1.00 93.71 150 ASP A N 1
ATOM 951 C CA . ASP A 1 150 ? -2.953 28.313 -16.149 1.00 100.49 150 ASP A CA 1
ATOM 952 C C . ASP A 1 150 ? -2.469 27.257 -17.137 1.00 105.85 150 ASP A C 1
ATOM 953 O O . ASP A 1 150 ? -1.389 27.400 -17.715 1.00 115.55 150 ASP A O 1
ATOM 958 N N . ASP A 1 151 ? -3.241 26.189 -17.334 1.00 106.23 151 ASP A N 1
ATOM 959 C CA . ASP A 1 151 ? -2.858 25.101 -18.223 1.00 92.31 151 ASP A CA 1
ATOM 960 C C . ASP A 1 151 ? -3.639 25.106 -19.530 1.00 91.88 151 ASP A C 1
ATOM 961 O O . ASP A 1 151 ? -3.612 24.107 -20.256 1.00 84.32 151 ASP A O 1
ATOM 966 N N . GLY A 1 152 ? -4.334 26.201 -19.846 1.00 74.18 152 GLY A N 1
ATOM 967 C CA . GLY A 1 152 ? -4.987 26.325 -21.134 1.00 74.85 152 GLY A CA 1
ATOM 968 C C . GLY A 1 152 ? -6.141 27.305 -21.211 1.00 82.89 152 GLY A C 1
ATOM 969 O O . GLY A 1 152 ? -6.121 28.378 -20.603 1.00 89.40 152 GLY A O 1
ATOM 970 N N . PHE A 1 153 ? -7.163 26.931 -21.972 1.00 81.09 153 PHE A N 1
ATOM 971 C CA . PHE A 1 153 ? -8.289 27.804 -22.242 1.00 88.20 153 PHE A CA 1
ATOM 972 C C . PHE A 1 153 ? -9.584 27.011 -22.174 1.00 96.63 153 PHE A C 1
ATOM 973 O O . PHE A 1 153 ? -9.602 25.778 -22.256 1.00 96.33 153 PHE A O 1
ATOM 981 N N . TYR A 1 154 ? -10.674 27.753 -22.013 1.00 91.11 154 TYR A N 1
ATOM 982 C CA . TYR A 1 154 ? -12.020 27.238 -22.184 1.00 89.88 154 TYR A CA 1
ATOM 983 C C . TYR A 1 154 ? -12.823 28.280 -22.944 1.00 96.22 154 TYR A C 1
ATOM 984 O O . TYR A 1 154 ? -12.449 29.452 -23.014 1.00 106.29 154 TYR A O 1
ATOM 993 N N . ALA A 1 155 ? -13.932 27.834 -23.528 1.00 91.22 155 ALA A N 1
ATOM 994 C CA . ALA A 1 155 ? -14.735 28.715 -24.359 1.00 88.10 155 ALA A CA 1
ATOM 995 C C . ALA A 1 155 ? -16.197 28.313 -24.276 1.00 90.76 155 ALA A C 1
ATOM 996 O O . ALA A 1 155 ? -16.503 27.112 -24.266 1.00 84.29 155 ALA A O 1
ATOM 998 N N . PRO A 1 156 ? -17.114 29.274 -24.219 1.00 96.49 156 PRO A N 1
ATOM 999 C CA . PRO A 1 156 ? -18.535 28.920 -24.242 1.00 96.61 156 PRO A CA 1
ATOM 1000 C C . PRO A 1 156 ? -18.902 28.253 -25.559 1.00 92.51 156 PRO A C 1
ATOM 1001 O O . PRO A 1 156 ? -18.445 28.653 -26.632 1.00 98.82 156 PRO A O 1
ATOM 1005 N N . ILE A 1 157 ? -19.722 27.208 -25.458 1.00 88.17 157 ILE A N 1
ATOM 1006 C CA . ILE A 1 157 ? -20.216 26.472 -26.612 1.00 85.72 157 ILE A CA 1
ATOM 1007 C C . ILE A 1 157 ? -21.653 26.063 -26.315 1.00 90.67 157 ILE A C 1
ATOM 1008 O O . ILE A 1 157 ? -22.104 26.093 -25.169 1.00 90.95 157 ILE A O 1
ATOM 1013 N N . ASN A 1 158 ? -22.393 25.719 -27.369 1.00 81.75 158 ASN A N 1
ATOM 1014 C CA . ASN A 1 158 ? -23.757 25.211 -27.214 1.00 91.73 158 ASN A CA 1
ATOM 1015 C C . ASN A 1 158 ? -23.933 24.101 -28.247 1.00 97.71 158 ASN A C 1
ATOM 1016 O O . ASN A 1 158 ? -24.557 24.284 -29.295 1.00 107.14 158 ASN A O 1
ATOM 1021 N N . LEU A 1 159 ? -23.378 22.932 -27.946 1.00 92.60 159 LEU A N 1
ATOM 1022 C CA . LEU A 1 159 ? -23.284 21.856 -28.924 1.00 88.12 159 LEU A CA 1
ATOM 1023 C C . LEU A 1 159 ? -24.203 20.709 -28.533 1.00 96.80 159 LEU A C 1
ATOM 1024 O O . LEU A 1 159 ? -24.170 20.248 -27.390 1.00 100.15 159 LEU A O 1
ATOM 1029 N N . GLU A 1 160 ? -25.014 20.242 -29.481 1.00 94.29 160 GLU A N 1
ATOM 1030 C CA . GLU A 1 160 ? -25.861 19.079 -29.247 1.00 93.16 160 GLU A CA 1
ATOM 1031 C C . GLU A 1 160 ? -25.071 17.811 -29.545 1.00 94.12 160 GLU A C 1
ATOM 1032 O O . GLU A 1 160 ? -24.663 17.578 -30.688 1.00 99.81 160 GLU A O 1
ATOM 1038 N N . LEU A 1 161 ? -24.861 17.000 -28.516 1.00 90.94 161 LEU A N 1
ATOM 1039 C CA . LEU A 1 161 ? -24.146 15.738 -28.613 1.00 82.59 161 LEU A CA 1
ATOM 1040 C C . LEU A 1 161 ? -25.091 14.579 -28.336 1.00 86.39 161 LEU A C 1
ATOM 1041 O O . LEU A 1 161 ? -26.209 14.752 -27.846 1.00 98.82 161 LEU A O 1
ATOM 1046 N N . TYR A 1 162 ? -24.623 13.382 -28.668 1.00 84.14 162 TYR A N 1
ATOM 1047 C CA . TYR A 1 162 ? -25.242 12.149 -28.208 1.00 81.70 162 TYR A CA 1
ATOM 1048 C C . TYR A 1 162 ? -24.445 11.642 -27.015 1.00 86.24 162 TYR A C 1
ATOM 1049 O O . TYR A 1 162 ? -23.210 11.594 -27.061 1.00 94.49 162 TYR A O 1
ATOM 1058 N N . ALA A 1 163 ? -25.148 11.289 -25.943 1.00 81.78 163 ALA A N 1
ATOM 1059 C CA . ALA A 1 163 ? -24.512 10.837 -24.718 1.00 80.88 163 ALA A CA 1
ATOM 1060 C C . ALA A 1 163 ? -25.344 9.728 -24.094 1.00 93.50 163 ALA A C 1
ATOM 1061 O O . ALA A 1 163 ? -26.393 9.338 -24.611 1.00 92.47 163 ALA A O 1
ATOM 1063 N N . LEU A 1 164 ? -24.858 9.216 -22.968 1.00 97.89 164 LEU A N 1
ATOM 1064 C CA . LEU A 1 164 ? -25.565 8.188 -22.221 1.00 79.32 164 LEU A CA 1
ATOM 1065 C C . LEU A 1 164 ? -26.439 8.836 -21.157 1.00 94.29 164 LEU A C 1
ATOM 1066 O O . LEU A 1 164 ? -25.951 9.616 -20.333 1.00 90.35 164 LEU A O 1
ATOM 1071 N N . ASP A 1 165 ? -27.729 8.514 -21.182 1.00 111.36 165 ASP A N 1
ATOM 1072 C CA . ASP A 1 165 ? -28.646 8.972 -20.146 1.00 105.19 165 ASP A CA 1
ATOM 1073 C C . ASP A 1 165 ? -28.342 8.219 -18.857 1.00 111.40 165 ASP A C 1
ATOM 1074 O O . ASP A 1 165 ? -28.547 7.005 -18.777 1.00 104.11 165 ASP A O 1
ATOM 1079 N N . VAL A 1 166 ? -27.858 8.938 -17.842 1.00 122.10 166 VAL A N 1
ATOM 1080 C CA . VAL A 1 166 ? -27.374 8.296 -16.624 1.00 125.35 166 VAL A CA 1
ATOM 1081 C C . VAL A 1 166 ? -28.474 7.643 -15.801 1.00 124.13 166 VAL A C 1
ATOM 1082 O O . VAL A 1 166 ? -28.165 6.918 -14.848 1.00 127.97 166 VAL A O 1
ATOM 1086 N N . ARG A 1 167 ? -29.743 7.880 -16.132 1.00 123.64 167 ARG A N 1
ATOM 1087 C CA . ARG A 1 167 ? -30.855 7.203 -15.473 1.00 122.68 167 ARG A CA 1
ATOM 1088 C C . ARG A 1 167 ? -31.652 6.295 -16.398 1.00 117.70 167 ARG A C 1
ATOM 1089 O O . ARG A 1 167 ? -32.159 5.264 -15.947 1.00 109.43 167 ARG A O 1
ATOM 1097 N N . THR A 1 168 ? -31.772 6.648 -17.678 1.00 124.13 168 THR A N 1
ATOM 1098 C CA . THR A 1 168 ? -32.395 5.752 -18.644 1.00 116.85 168 THR A CA 1
ATOM 1099 C C . THR A 1 168 ? -31.445 4.639 -19.069 1.00 119.28 168 THR A C 1
ATOM 1100 O O . THR A 1 168 ? -31.896 3.536 -19.396 1.00 110.41 168 THR A O 1
ATOM 1104 N N . LEU A 1 169 ? -30.137 4.910 -19.048 1.00 126.48 169 LEU A N 1
ATOM 1105 C CA . LEU A 1 169 ? -29.105 3.982 -19.516 1.00 114.52 169 LEU A CA 1
ATOM 1106 C C . LEU A 1 169 ? -29.276 3.663 -20.999 1.00 114.67 169 LEU A C 1
ATOM 1107 O O . LEU A 1 169 ? -28.990 2.549 -21.449 1.00 127.46 169 LEU A O 1
ATOM 1112 N N . LYS A 1 170 ? -29.746 4.652 -21.759 1.00 99.31 170 LYS A N 1
ATOM 1113 C CA . LYS A 1 170 ? -29.871 4.564 -23.205 1.00 92.68 170 LYS A CA 1
ATOM 1114 C C . LYS A 1 170 ? -29.298 5.837 -23.815 1.00 101.31 170 LYS A C 1
ATOM 1115 O O . LYS A 1 170 ? -29.083 6.835 -23.123 1.00 106.38 170 LYS A O 1
ATOM 1121 N N . VAL A 1 171 ? -29.050 5.795 -25.124 1.00 99.15 171 VAL A N 1
ATOM 1122 C CA . VAL A 1 171 ? -28.473 6.948 -25.805 1.00 98.74 171 VAL A CA 1
ATOM 1123 C C . VAL A 1 171 ? -29.512 8.056 -25.912 1.00 102.93 171 VAL A C 1
ATOM 1124 O O . VAL A 1 171 ? -30.677 7.813 -26.258 1.00 110.15 171 VAL A O 1
ATOM 1128 N N . ARG A 1 172 ? -29.090 9.283 -25.613 1.00 94.85 172 ARG A N 1
ATOM 1129 C CA . ARG A 1 172 ? -29.954 10.451 -25.656 1.00 96.23 172 ARG A CA 1
ATOM 1130 C C . ARG A 1 172 ? -29.180 11.617 -26.253 1.00 101.72 172 ARG A C 1
ATOM 1131 O O . ARG A 1 172 ? -27.974 11.532 -26.498 1.00 96.83 172 ARG A O 1
ATOM 1139 N N . LYS A 1 173 ? -29.892 12.714 -26.495 1.00 97.26 173 LYS A N 1
ATOM 1140 C CA . LYS A 1 173 ? -29.262 13.975 -26.856 1.00 85.39 173 LYS A CA 1
ATOM 1141 C C . LYS A 1 173 ? -28.997 14.791 -25.600 1.00 88.16 173 LYS A C 1
ATOM 1142 O O . LYS A 1 173 ? -29.801 14.801 -24.665 1.00 95.67 173 LYS A O 1
ATOM 1148 N N . VAL A 1 174 ? -27.854 15.471 -25.587 1.00 86.64 174 VAL A N 1
ATOM 1149 C CA . VAL A 1 174 ? -27.465 16.378 -24.517 1.00 80.02 174 VAL A CA 1
ATOM 1150 C C . VAL A 1 174 ? -26.851 17.610 -25.163 1.00 87.44 174 VAL A C 1
ATOM 1151 O O . VAL A 1 174 ? -26.661 17.672 -26.378 1.00 82.05 174 VAL A O 1
ATOM 1155 N N . LYS A 1 175 ? -26.518 18.593 -24.336 1.00 93.31 175 LYS A N 1
ATOM 1156 C CA . LYS A 1 175 ? -25.847 19.791 -24.816 1.00 97.04 175 LYS A CA 1
ATOM 1157 C C . LYS A 1 175 ? -24.613 20.068 -23.971 1.00 94.23 175 LYS A C 1
ATOM 1158 O O . LYS A 1 175 ? -24.664 20.004 -22.738 1.00 103.50 175 LYS A O 1
ATOM 1164 N N . ALA A 1 176 ? -23.507 20.341 -24.649 1.00 84.84 176 ALA A N 1
ATOM 1165 C CA . ALA A 1 176 ? -22.276 20.798 -24.030 1.00 92.30 176 ALA A CA 1
ATOM 1166 C C . ALA A 1 176 ? -22.236 22.319 -24.044 1.00 94.30 176 ALA A C 1
ATOM 1167 O O . ALA A 1 176 ? -22.568 22.954 -25.056 1.00 88.50 176 ALA A O 1
ATOM 1169 N N . ASP A 1 177 ? -21.826 22.892 -22.907 1.00 88.55 177 ASP A N 1
ATOM 1170 C CA . ASP A 1 177 ? -21.768 24.334 -22.726 1.00 92.48 177 ASP A CA 1
ATOM 1171 C C . ASP A 1 177 ? -20.355 24.896 -22.646 1.00 96.60 177 ASP A C 1
ATOM 1172 O O . ASP A 1 177 ? -20.180 26.101 -22.842 1.00 106.66 177 ASP A O 1
ATOM 1177 N N . ILE A 1 178 ? -19.349 24.068 -22.370 1.00 84.35 178 ILE A N 1
ATOM 1178 C CA . ILE A 1 178 ? -17.973 24.525 -22.215 1.00 89.63 178 ILE A CA 1
ATOM 1179 C C . ILE A 1 178 ? -17.063 23.641 -23.057 1.00 85.94 178 ILE A C 1
ATOM 1180 O O . ILE A 1 178 ? -17.112 22.411 -22.948 1.00 90.98 178 ILE A O 1
ATOM 1185 N N . ALA A 1 179 ? -16.245 24.266 -23.902 1.00 67.38 179 ALA A N 1
ATOM 1186 C CA . ALA A 1 179 ? -15.180 23.581 -24.619 1.00 80.26 179 ALA A CA 1
ATOM 1187 C C . ALA A 1 179 ? -13.864 23.839 -23.899 1.00 78.08 179 ALA A C 1
ATOM 1188 O O . ALA A 1 179 ? -13.617 24.955 -23.439 1.00 89.93 179 ALA A O 1
ATOM 1190 N N . TRP A 1 180 ? -13.022 22.807 -23.801 1.00 89.44 180 TRP A N 1
ATOM 1191 C CA . TRP A 1 180 ? -11.813 22.845 -22.990 1.00 78.07 180 TRP A CA 1
ATOM 1192 C C . TRP A 1 180 ? -10.603 22.460 -23.826 1.00 73.62 180 TRP A C 1
ATOM 1193 O O . TRP A 1 180 ? -10.643 21.461 -24.554 1.00 91.57 180 TRP A O 1
ATOM 1204 N N . LYS A 1 181 ? -9.515 23.220 -23.667 1.00 71.76 181 LYS A N 1
ATOM 1205 C CA . LYS A 1 181 ? -8.248 22.958 -24.344 1.00 76.06 181 LYS A CA 1
ATOM 1206 C C . LYS A 1 181 ? -7.125 23.103 -23.325 1.00 75.77 181 LYS A C 1
ATOM 1207 O O . LYS A 1 181 ? -6.902 24.197 -22.803 1.00 85.11 181 LYS A O 1
ATOM 1213 N N . ARG A 1 182 ? -6.423 22.009 -23.039 1.00 74.56 182 ARG A N 1
ATOM 1214 C CA . ARG A 1 182 ? -5.462 21.961 -21.947 1.00 82.07 182 ARG A CA 1
ATOM 1215 C C . ARG A 1 182 ? -4.137 21.397 -22.443 1.00 81.44 182 ARG A C 1
ATOM 1216 O O . ARG A 1 182 ? -4.056 20.802 -23.520 1.00 90.38 182 ARG A O 1
ATOM 1224 N N . THR A 1 183 ? -3.088 21.597 -21.647 1.00 79.39 183 THR A N 1
ATOM 1225 C CA . THR A 1 183 ? -1.775 21.092 -22.023 1.00 86.39 183 THR A CA 1
ATOM 1226 C C . THR A 1 183 ? -1.737 19.576 -21.902 1.00 87.89 183 THR A C 1
ATOM 1227 O O . THR A 1 183 ? -2.375 18.988 -21.026 1.00 86.45 183 THR A O 1
ATOM 1231 N N . THR A 1 184 ? -0.984 18.949 -22.785 1.00 105.79 184 THR A N 1
ATOM 1232 C CA . THR A 1 184 ? -0.872 17.500 -22.776 1.00 88.01 184 THR A CA 1
ATOM 1233 C C . THR A 1 184 ? -0.136 17.048 -21.521 1.00 81.57 184 THR A C 1
ATOM 1234 O O . THR A 1 184 ? 0.874 17.662 -21.144 1.00 108.33 184 THR A O 1
ATOM 1238 N N . PRO A 1 185 ? -0.607 16.012 -20.833 1.00 86.61 185 PRO A N 1
ATOM 1239 C CA . PRO A 1 185 ? 0.150 15.468 -19.703 1.00 84.63 185 PRO A CA 1
ATOM 1240 C C . PRO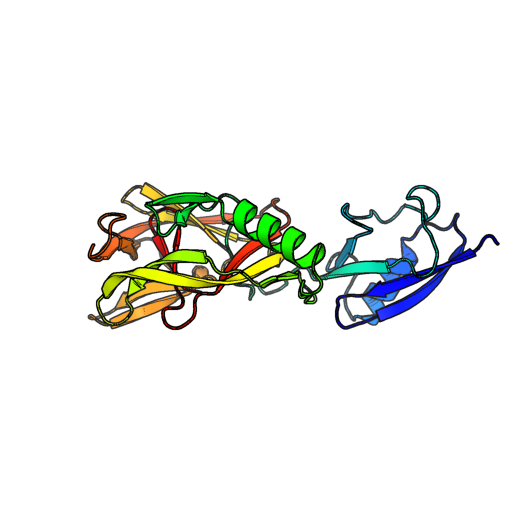 A 1 185 ? 1.400 14.750 -20.189 1.00 74.67 185 PRO A C 1
ATOM 1241 O O . PRO A 1 185 ? 1.609 14.542 -21.386 1.00 85.29 185 PRO A O 1
ATOM 1245 N N . GLU A 1 186 ? 2.244 14.366 -19.228 1.00 88.92 186 GLU A N 1
ATOM 1246 C CA . GLU A 1 186 ? 3.523 13.753 -19.576 1.00 100.44 186 GLU A CA 1
ATOM 1247 C C . GLU A 1 186 ? 3.338 12.386 -20.221 1.00 100.84 186 GLU A C 1
ATOM 1248 O O . GLU A 1 186 ? 4.161 11.976 -21.047 1.00 99.11 186 GLU A O 1
ATOM 1254 N N . LYS A 1 187 ? 2.279 11.666 -19.857 1.00 95.56 187 LYS A N 1
ATOM 1255 C CA . LYS A 1 187 ? 1.938 10.415 -20.515 1.00 93.33 187 LYS A CA 1
ATOM 1256 C C . LYS A 1 187 ? 0.431 10.360 -20.706 1.00 86.29 187 LYS A C 1
ATOM 1257 O O . LYS A 1 187 ? -0.332 10.999 -19.979 1.00 92.39 187 LYS A O 1
ATOM 1263 N N . MET A 1 188 ? 0.008 9.601 -21.710 1.00 77.22 188 MET A N 1
ATOM 1264 C CA . MET A 1 188 ? -1.404 9.415 -21.996 1.00 79.07 188 MET A CA 1
ATOM 1265 C C . MET A 1 188 ? -1.664 7.934 -22.224 1.00 83.60 188 MET A C 1
ATOM 1266 O O . MET A 1 188 ? -0.738 7.127 -22.352 1.00 76.46 188 MET A O 1
ATOM 1271 N N . LEU A 1 189 ? -2.944 7.572 -22.266 1.00 87.52 189 LEU A N 1
ATOM 1272 C CA . LEU A 1 189 ? -3.357 6.183 -22.397 1.00 66.15 189 LEU A CA 1
ATOM 1273 C C . LEU A 1 189 ? -4.194 6.024 -23.656 1.00 70.20 189 LEU A C 1
ATOM 1274 O O . LEU A 1 189 ? -5.153 6.773 -23.867 1.00 96.01 189 LEU A O 1
ATOM 1279 N N . ARG A 1 190 ? -3.823 5.055 -24.488 1.00 80.00 190 ARG A N 1
ATOM 1280 C CA . ARG A 1 190 ? -4.628 4.639 -25.628 1.00 68.37 190 ARG A CA 1
ATOM 1281 C C . ARG A 1 190 ? -5.311 3.329 -25.264 1.00 69.95 190 ARG A C 1
ATOM 1282 O O . ARG A 1 190 ? -4.643 2.349 -24.916 1.00 94.85 190 ARG A O 1
ATOM 1290 N N . ILE A 1 191 ? -6.637 3.322 -25.327 1.00 76.55 191 ILE A N 1
ATOM 1291 C CA . ILE A 1 191 ? -7.453 2.178 -24.945 1.00 72.84 191 ILE A CA 1
ATOM 1292 C C . ILE A 1 191 ? -8.139 1.644 -26.191 1.00 74.22 191 ILE A C 1
ATOM 1293 O O . ILE A 1 191 ? -8.711 2.416 -26.974 1.00 74.88 191 ILE A O 1
ATOM 1298 N N . ARG A 1 192 ? -8.076 0.327 -26.378 1.00 78.47 192 ARG A N 1
ATOM 1299 C CA . ARG A 1 192 ? -8.737 -0.332 -27.494 1.00 77.14 192 ARG A CA 1
ATOM 1300 C C . ARG A 1 192 ? -9.525 -1.528 -26.985 1.00 80.99 192 ARG A C 1
ATOM 1301 O O . ARG A 1 192 ? -9.048 -2.280 -26.128 1.00 96.81 192 ARG A O 1
ATOM 1309 N N . THR A 1 193 ? -10.728 -1.697 -27.523 1.00 81.72 193 THR A N 1
ATOM 1310 C CA . THR A 1 193 ? -11.682 -2.684 -27.046 1.00 89.42 193 THR A CA 1
ATOM 1311 C C . THR A 1 193 ? -11.793 -3.853 -28.016 1.00 85.86 193 THR A C 1
ATOM 1312 O O . THR A 1 193 ? -11.440 -3.751 -29.195 1.00 80.96 193 THR A O 1
ATOM 1316 N N . LYS A 1 194 ? -12.297 -4.974 -27.486 1.00 82.29 194 LYS A N 1
ATOM 1317 C CA . LYS A 1 194 ? -12.482 -6.180 -28.291 1.00 74.60 194 LYS A CA 1
ATOM 1318 C C . LYS A 1 194 ? 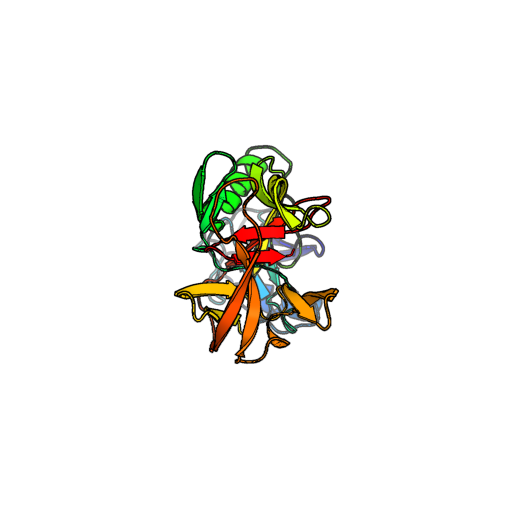-13.356 -5.899 -29.504 1.00 70.73 194 LYS A C 1
ATOM 1319 O O . LYS A 1 194 ? -13.119 -6.437 -30.592 1.00 81.81 194 LYS A O 1
ATOM 1325 N N . ARG A 1 195 ? -14.370 -5.050 -29.335 1.00 79.84 195 ARG A N 1
ATOM 1326 C CA . ARG A 1 195 ? -15.210 -4.637 -30.449 1.00 76.44 195 ARG A CA 1
ATOM 1327 C C . ARG A 1 195 ? -14.426 -3.846 -31.489 1.00 88.03 195 ARG A C 1
ATOM 1328 O O . ARG A 1 195 ? -14.869 -3.735 -32.639 1.00 75.85 195 ARG A O 1
ATOM 1336 N N . GLY A 1 196 ? -13.274 -3.294 -31.122 1.00 74.17 196 GLY A N 1
ATOM 1337 C CA . GLY A 1 196 ? -12.486 -2.516 -32.052 1.00 73.32 196 GLY A CA 1
ATOM 1338 C C . GLY A 1 196 ? -12.590 -1.017 -31.890 1.00 83.91 196 GLY A C 1
ATOM 1339 O O . GLY A 1 196 ? -12.185 -0.290 -32.803 1.00 100.02 196 GLY A O 1
ATOM 1340 N N . ARG A 1 197 ? -13.139 -0.534 -30.775 1.00 97.05 197 ARG A N 1
ATOM 1341 C CA . ARG A 1 197 ? -13.109 0.891 -30.471 1.00 99.66 197 ARG A CA 1
ATOM 1342 C C . ARG A 1 197 ? -11.793 1.275 -29.832 1.00 99.60 197 ARG A C 1
ATOM 1343 O O . ARG A 1 197 ? -11.241 0.509 -29.050 1.00 89.88 197 ARG A O 1
ATOM 1351 N N . GLU A 1 198 ? -11.350 2.504 -30.100 1.00 91.52 198 GLU A N 1
ATOM 1352 C CA . GLU A 1 198 ? -10.049 2.982 -29.650 1.00 64.29 198 GLU A CA 1
ATOM 1353 C C . GLU A 1 198 ? -10.115 4.479 -29.381 1.00 79.46 198 GLU A C 1
ATOM 1354 O O . GLU A 1 198 ? -10.651 5.240 -30.192 1.00 82.77 198 GLU A O 1
ATOM 1360 N N . ILE A 1 199 ? -9.564 4.898 -28.244 1.00 74.03 199 ILE A N 1
ATOM 1361 C CA . ILE A 1 199 ? -9.536 6.306 -27.864 1.00 78.30 199 ILE A CA 1
ATOM 1362 C C . ILE A 1 199 ? -8.239 6.609 -27.123 1.00 80.58 199 ILE A C 1
ATOM 1363 O O . ILE A 1 199 ? -7.687 5.758 -26.420 1.00 72.48 199 ILE A O 1
ATOM 1368 N N . ARG A 1 200 ? -7.739 7.829 -27.300 1.00 77.01 200 ARG A N 1
ATOM 1369 C CA . ARG A 1 200 ? -6.556 8.299 -26.591 1.00 83.70 200 ARG A CA 1
ATOM 1370 C C . ARG A 1 200 ? -6.977 9.392 -25.621 1.00 78.58 200 ARG A C 1
ATOM 1371 O O . ARG A 1 200 ? -7.493 10.434 -26.038 1.00 88.94 200 ARG A O 1
ATOM 1379 N N . VAL A 1 201 ? -6.757 9.148 -24.330 1.00 75.63 201 VAL A N 1
ATOM 1380 C CA . VAL A 1 201 ? -7.243 10.023 -23.274 1.00 72.54 201 VAL A CA 1
ATOM 1381 C C . VAL A 1 201 ? -6.143 10.230 -22.242 1.00 80.68 201 VAL A C 1
ATOM 1382 O O . VAL A 1 201 ? -5.178 9.465 -22.157 1.00 86.63 201 VAL A O 1
ATOM 1386 N N . THR A 1 202 ? -6.299 11.289 -21.455 1.00 76.82 202 THR A N 1
ATOM 1387 C CA . THR A 1 202 ? -5.401 11.504 -20.336 1.00 86.09 202 THR A CA 1
ATOM 1388 C C . THR A 1 202 ? -5.596 10.392 -19.306 1.00 73.41 202 THR A C 1
ATOM 1389 O O . THR A 1 202 ? -6.675 9.798 -19.221 1.00 92.46 202 THR A O 1
ATOM 1393 N N . PRO A 1 203 ? -4.561 10.077 -18.523 1.00 80.23 203 PRO A N 1
ATOM 1394 C CA . PRO A 1 203 ? -4.662 8.938 -17.596 1.00 87.90 203 PRO A CA 1
ATOM 1395 C C . PRO A 1 203 ? -5.808 9.035 -16.602 1.00 88.13 203 PRO A C 1
ATOM 1396 O O . PRO A 1 203 ? -6.231 8.000 -16.073 1.00 88.42 203 PRO A O 1
ATOM 1400 N N . THR A 1 204 ? -6.330 10.230 -16.333 1.00 97.75 204 THR A N 1
ATOM 1401 C CA . THR A 1 204 ? -7.394 10.389 -15.349 1.00 103.66 204 THR A CA 1
ATOM 1402 C C . THR A 1 204 ? -8.794 10.336 -15.949 1.00 91.06 204 THR A C 1
ATOM 1403 O O . THR A 1 204 ? -9.768 10.291 -15.190 1.00 80.58 204 THR A O 1
ATOM 1407 N N . HIS A 1 205 ? -8.923 10.334 -17.271 1.00 72.57 205 HIS A N 1
ATOM 1408 C CA . HIS A 1 205 ? -10.237 10.453 -17.888 1.00 77.68 205 HIS A CA 1
ATOM 1409 C C . HIS A 1 205 ? -11.101 9.245 -17.549 1.00 88.55 205 HIS A C 1
ATOM 1410 O O . HIS A 1 205 ? -10.692 8.105 -17.814 1.00 94.83 205 HIS A O 1
ATOM 1417 N N . PRO A 1 206 ? -12.286 9.443 -16.980 1.00 101.59 206 PRO A N 1
ATOM 1418 C CA . PRO A 1 206 ? -13.113 8.312 -16.555 1.00 92.48 206 PRO A CA 1
ATOM 1419 C C . PRO A 1 206 ? -13.993 7.747 -17.657 1.00 86.26 206 PRO A C 1
ATOM 1420 O O . PRO A 1 206 ? -14.393 8.430 -18.602 1.00 83.65 206 PRO A O 1
ATOM 1424 N N . PHE A 1 207 ? -14.281 6.457 -17.508 1.00 92.90 207 PHE A N 1
ATOM 1425 C CA . PHE A 1 207 ? -15.202 5.708 -18.347 1.00 88.97 207 PHE A CA 1
ATOM 1426 C C . PHE A 1 207 ? -16.243 5.053 -17.449 1.00 95.56 207 PHE A C 1
ATOM 1427 O O . PHE A 1 207 ? -16.122 5.049 -16.219 1.00 94.88 207 PHE A O 1
ATOM 1435 N N . PHE A 1 208 ? -17.271 4.482 -18.071 1.00 91.39 208 PHE A N 1
ATOM 1436 C CA . PHE A 1 208 ? -18.304 3.764 -17.338 1.00 90.50 208 PHE A CA 1
ATOM 1437 C C . PHE A 1 208 ? -17.926 2.292 -17.210 1.00 85.72 208 PHE A C 1
ATOM 1438 O O . PHE A 1 208 ? -17.609 1.637 -18.208 1.00 83.32 208 PHE A O 1
ATOM 1446 N N . THR A 1 209 ? -17.965 1.781 -15.983 1.00 83.58 209 THR A N 1
ATOM 1447 C CA . THR A 1 209 ? -17.759 0.373 -15.681 1.00 84.31 209 THR A CA 1
ATOM 1448 C C . THR A 1 209 ? -18.991 -0.182 -14.972 1.00 107.37 209 THR A C 1
ATOM 1449 O O . THR A 1 209 ? -19.875 0.562 -14.531 1.00 94.94 209 THR A O 1
ATOM 1453 N N . LEU A 1 210 ? -19.021 -1.511 -14.844 1.00 117.69 210 LEU A N 1
ATOM 1454 C CA . LEU A 1 210 ? -20.149 -2.249 -14.277 1.00 110.45 210 LEU A CA 1
ATOM 1455 C C . LEU A 1 210 ? -19.617 -3.241 -13.247 1.00 123.01 210 LEU A C 1
ATOM 1456 O O . LEU A 1 210 ? -18.990 -4.241 -13.609 1.00 132.65 210 LEU A O 1
ATOM 1461 N N . GLU A 1 211 ? -19.866 -2.966 -11.970 1.00 136.24 211 GLU A N 1
ATOM 1462 C CA . GLU A 1 211 ? -19.472 -3.832 -10.864 1.00 152.36 211 GLU A CA 1
ATOM 1463 C C . GLU A 1 211 ? -20.715 -4.214 -10.066 1.00 161.23 211 GLU A C 1
ATOM 1464 O O . GLU A 1 211 ? -21.335 -3.361 -9.423 1.00 160.26 211 GLU A O 1
ATOM 1470 N N . GLU A 1 212 ? -21.060 -5.503 -10.094 1.00 165.98 212 GLU A N 1
ATOM 1471 C CA . GLU A 1 212 ? -22.165 -6.104 -9.342 1.00 171.78 212 GLU A CA 1
ATOM 1472 C C . GLU A 1 212 ? -23.541 -5.628 -9.792 1.00 161.09 212 GLU A C 1
ATOM 1473 O O . GLU A 1 212 ? -24.525 -5.828 -9.073 1.00 174.62 212 GLU A O 1
ATOM 1479 N N . GLY A 1 213 ? -23.648 -5.007 -10.959 1.00 147.55 213 GLY A N 1
ATOM 1480 C CA . GLY A 1 213 ? -24.856 -4.324 -11.350 1.00 135.38 213 GLY A CA 1
ATOM 1481 C C . GLY A 1 213 ? -24.805 -2.825 -11.148 1.00 138.52 213 GLY A C 1
ATOM 1482 O O . GLY A 1 213 ? -25.632 -2.106 -11.722 1.00 125.42 213 GLY A O 1
ATOM 1483 N N . ARG A 1 214 ? -23.860 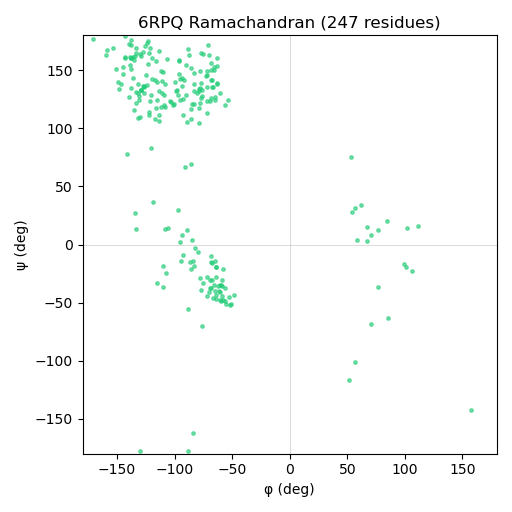-2.344 -10.342 1.00 156.43 214 ARG A N 1
ATOM 1484 C CA . ARG A 1 214 ? -23.554 -0.922 -10.286 1.00 160.85 214 ARG A CA 1
ATOM 1485 C C . ARG A 1 214 ? -22.922 -0.482 -11.599 1.00 144.39 214 ARG A C 1
ATOM 1486 O O . ARG A 1 214 ? -21.901 -1.041 -12.011 1.00 144.94 214 ARG A O 1
ATOM 1494 N N . ILE A 1 215 ? -23.471 0.546 -12.234 1.00 137.22 215 ILE A N 1
ATOM 1495 C CA . ILE A 1 215 ? -22.664 1.336 -13.152 1.00 136.89 215 ILE A CA 1
ATOM 1496 C C . ILE A 1 215 ? -21.947 2.383 -12.305 1.00 129.65 215 ILE A C 1
ATOM 1497 O O . ILE A 1 215 ? -22.585 3.141 -11.565 1.00 131.62 215 ILE A O 1
ATOM 1502 N N . LYS A 1 216 ? -20.618 2.364 -12.352 1.00 119.87 216 LYS A N 1
ATOM 1503 C CA . LYS A 1 216 ? -19.775 3.366 -11.715 1.00 113.30 216 LYS A CA 1
ATOM 1504 C C . LYS A 1 216 ? -18.879 3.984 -12.779 1.00 101.83 216 LYS A C 1
ATOM 1505 O O . LYS A 1 216 ? -18.875 3.570 -13.940 1.00 98.03 216 LYS A O 1
ATOM 1511 N N . THR A 1 217 ? -18.115 4.994 -12.387 1.00 108.79 217 THR A N 1
ATOM 1512 C CA . THR A 1 217 ? -17.078 5.542 -13.248 1.00 103.88 217 THR A CA 1
ATOM 1513 C C . THR A 1 217 ? -15.714 5.146 -12.705 1.00 103.26 217 THR A C 1
ATOM 1514 O O . THR A 1 217 ? -15.489 5.155 -11.491 1.00 104.46 217 THR A O 1
ATOM 1518 N N . LYS A 1 218 ? -14.820 4.775 -13.612 1.00 104.85 218 LYS A N 1
ATOM 1519 C CA . LYS A 1 218 ? -13.443 4.449 -13.274 1.00 93.95 218 LYS A CA 1
ATOM 1520 C C . LYS A 1 218 ? -12.510 5.325 -14.093 1.00 84.67 218 LYS A C 1
ATOM 1521 O O . LYS A 1 218 ? -12.736 5.534 -15.287 1.00 81.59 218 LYS A O 1
ATOM 1527 N N . LYS A 1 219 ? -11.464 5.839 -13.455 1.00 98.98 219 LYS A N 1
ATOM 1528 C CA . LYS A 1 219 ? -10.463 6.575 -14.208 1.00 90.92 219 LYS A CA 1
ATOM 1529 C C . LYS A 1 219 ? -9.697 5.623 -15.123 1.00 88.29 219 LYS A C 1
ATOM 1530 O O . LYS A 1 219 ? -9.625 4.414 -14.885 1.00 104.32 219 LYS A O 1
ATOM 1536 N N . ALA A 1 220 ? -9.132 6.189 -16.193 1.00 81.05 220 ALA A N 1
ATOM 1537 C CA . ALA A 1 220 ? -8.509 5.372 -17.232 1.00 91.12 220 ALA A CA 1
ATOM 1538 C C . ALA A 1 220 ? -7.398 4.496 -16.663 1.00 94.98 220 ALA A C 1
ATOM 1539 O O . ALA A 1 220 ? -7.344 3.290 -16.933 1.00 94.59 220 ALA A O 1
ATOM 1541 N N . TYR A 1 221 ? -6.506 5.082 -15.862 1.00 95.59 221 TYR A N 1
ATOM 1542 C CA . TYR A 1 221 ? -5.406 4.314 -15.291 1.00 90.22 221 TYR A CA 1
ATOM 1543 C C . TYR A 1 221 ? -5.884 3.232 -14.331 1.00 93.37 221 TYR A C 1
ATOM 1544 O O . TYR A 1 221 ? -5.097 2.343 -13.988 1.00 102.58 221 TYR A O 1
ATOM 1553 N N . GLU A 1 222 ? -7.143 3.280 -13.896 1.00 95.43 222 GLU A N 1
ATOM 1554 C CA . GLU A 1 222 ? -7.685 2.234 -13.039 1.00 100.87 222 GLU A CA 1
ATOM 1555 C C . GLU A 1 222 ? -8.181 1.033 -13.830 1.00 96.64 222 GLU A C 1
ATOM 1556 O O . GLU A 1 222 ? -8.334 -0.052 -13.256 1.00 103.96 222 GLU A O 1
ATOM 1562 N N . LEU A 1 223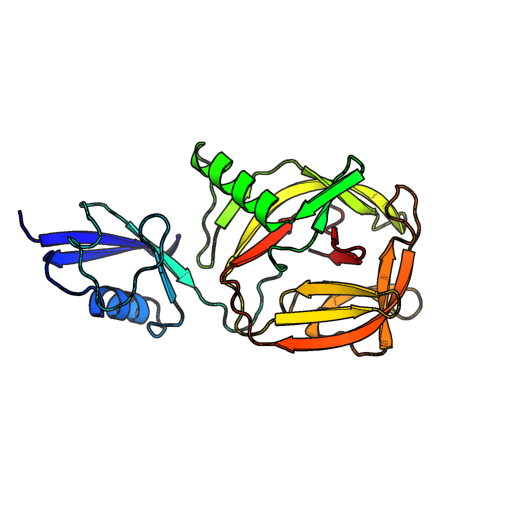 ? -8.430 1.200 -15.125 1.00 91.02 223 LEU A N 1
ATOM 1563 C CA . LEU A 1 223 ? -8.939 0.106 -15.937 1.00 89.41 223 LEU A CA 1
ATOM 1564 C C . LEU A 1 223 ? -7.880 -0.975 -16.108 1.00 92.87 223 LEU A C 1
ATOM 1565 O O . LEU A 1 223 ? -6.691 -0.686 -16.262 1.00 106.32 223 LEU A O 1
ATOM 1570 N N . LYS A 1 224 ? -8.323 -2.225 -16.076 1.00 93.95 224 LYS A N 1
ATOM 1571 C CA . LYS A 1 224 ? -7.467 -3.376 -16.312 1.00 89.57 224 LYS A CA 1
ATOM 1572 C C . LYS A 1 224 ? -7.857 -4.041 -17.625 1.00 91.88 224 LYS A C 1
ATOM 1573 O O . LYS A 1 224 ? -9.019 -3.999 -18.038 1.00 95.13 224 LYS A O 1
ATOM 1579 N N . VAL A 1 225 ? -6.870 -4.649 -18.288 1.00 94.06 225 VAL A N 1
ATOM 1580 C CA . VAL A 1 225 ? -7.150 -5.384 -19.515 1.00 88.16 225 VAL A CA 1
ATOM 1581 C C . VAL A 1 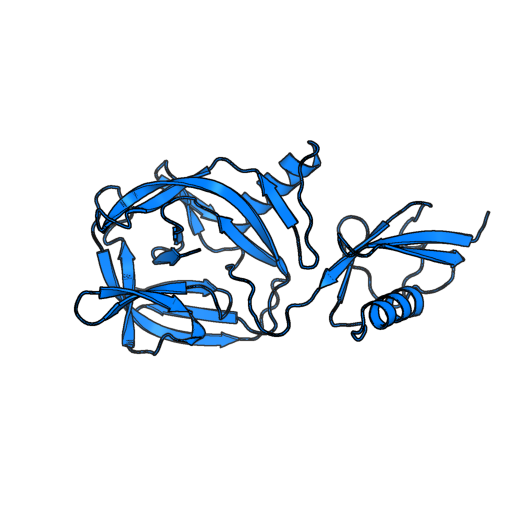225 ? -8.117 -6.515 -19.204 1.00 89.55 225 VAL A C 1
ATOM 1582 O O . VAL A 1 225 ? -7.919 -7.282 -18.253 1.00 100.36 225 VAL A O 1
ATOM 1586 N N . GLY A 1 226 ? -9.183 -6.613 -19.998 1.00 86.66 226 GLY A N 1
ATOM 1587 C CA . GLY A 1 226 ? -10.255 -7.550 -19.759 1.00 81.52 226 GLY A CA 1
ATOM 1588 C C . GLY A 1 226 ? -11.487 -6.940 -19.121 1.00 93.65 226 GLY A C 1
ATOM 1589 O O . GLY A 1 226 ? -12.567 -7.536 -19.201 1.00 102.48 226 GLY A O 1
ATOM 1590 N N . GLU A 1 227 ? -11.351 -5.774 -18.493 1.00 90.66 227 GLU A N 1
ATOM 1591 C CA . GLU A 1 227 ? -12.495 -5.085 -17.914 1.00 86.30 227 GLU A CA 1
ATOM 1592 C C . GLU A 1 227 ? -13.364 -4.486 -19.013 1.00 86.06 227 GLU A C 1
ATOM 1593 O O . GLU A 1 227 ? -12.872 -4.036 -20.051 1.00 95.42 227 GLU A O 1
ATOM 1599 N N . LYS A 1 228 ? -14.673 -4.489 -18.778 1.00 89.71 228 LYS A N 1
ATOM 1600 C CA . LYS A 1 228 ? -15.646 -4.009 -19.748 1.00 97.73 228 LYS A CA 1
ATOM 1601 C C . LYS A 1 228 ? -16.037 -2.572 -19.424 1.00 91.67 228 LYS A C 1
ATOM 1602 O O . LYS A 1 228 ? -16.333 -2.248 -18.269 1.00 90.23 228 LYS A O 1
ATOM 1608 N N . ILE A 1 229 ? -16.033 -1.718 -20.447 1.00 86.82 229 ILE A N 1
ATOM 1609 C CA . ILE A 1 229 ? -16.481 -0.338 -20.323 1.00 90.03 229 ILE A CA 1
ATOM 1610 C C . ILE A 1 229 ? -17.705 -0.138 -21.209 1.00 96.65 229 ILE A C 1
ATOM 1611 O O . ILE A 1 229 ? -17.942 -0.882 -22.160 1.00 90.82 229 ILE A O 1
ATOM 1616 N N . ALA A 1 230 ? -18.493 0.884 -20.886 1.00 94.55 230 ALA A N 1
ATOM 1617 C CA . ALA A 1 230 ? -19.757 1.091 -21.583 1.00 84.66 230 ALA A CA 1
ATOM 1618 C C . ALA A 1 230 ? -19.529 1.742 -22.940 1.00 82.79 230 ALA A C 1
ATOM 1619 O O . ALA A 1 230 ? -18.802 2.736 -23.049 1.00 92.84 230 ALA A O 1
ATOM 1621 N N . THR A 1 231 ? -20.149 1.184 -23.977 1.00 83.77 231 THR A N 1
ATOM 1622 C CA . THR A 1 231 ? -20.206 1.763 -25.300 1.00 86.88 231 THR A CA 1
ATOM 1623 C C . THR A 1 231 ? -21.654 1.769 -25.751 1.00 95.46 231 THR A C 1
ATOM 1624 O O . THR A 1 231 ? -22.493 1.070 -25.166 1.00 89.64 231 THR A O 1
ATOM 1628 N N . PRO A 1 232 ? -22.001 2.557 -26.761 1.00 90.16 232 PRO A N 1
ATOM 1629 C CA . PRO A 1 232 ? -23.333 2.432 -27.356 1.00 88.98 232 PRO A CA 1
ATOM 1630 C C . PRO A 1 232 ? -23.401 1.230 -28.286 1.00 86.51 232 PRO A C 1
ATOM 1631 O O . PRO A 1 232 ? -22.496 0.992 -29.090 1.00 87.30 232 PRO A O 1
ATOM 1635 N N . ARG A 1 233 ? -24.481 0.454 -28.151 1.00 88.45 233 ARG A N 1
ATOM 1636 C CA . ARG A 1 233 ? -24.675 -0.687 -29.041 1.00 93.49 233 ARG A CA 1
ATOM 1637 C C . ARG A 1 233 ? -24.796 -0.228 -30.487 1.00 83.43 233 ARG A C 1
ATOM 1638 O O . ARG A 1 233 ? -24.277 -0.876 -31.403 1.00 94.57 233 ARG A O 1
ATOM 1646 N N . GLU A 1 234 ? -25.493 0.880 -30.708 1.00 88.97 234 GLU A N 1
ATOM 1647 C CA . GLU A 1 234 ? -25.487 1.588 -31.976 1.00 93.23 234 GLU A CA 1
ATOM 1648 C C . GLU A 1 234 ? -25.415 3.071 -31.661 1.00 88.19 234 GLU A C 1
ATOM 1649 O O . GLU A 1 234 ? -25.868 3.515 -30.604 1.00 104.13 234 GLU A O 1
ATOM 1655 N N . GLU A 1 235 ? -24.820 3.836 -32.567 1.00 114.59 235 GLU A N 1
ATOM 1656 C CA . GLU A 1 235 ? -24.775 5.290 -32.412 1.00 122.28 235 GLU A CA 1
ATOM 1657 C C . GLU A 1 235 ? -26.071 5.875 -32.989 1.00 119.81 235 GLU A C 1
ATOM 1658 O O . GLU A 1 235 ? -26.124 6.522 -34.036 1.00 125.35 235 GLU A O 1
ATOM 1664 N N . ALA A 1 236 ? -27.153 5.581 -32.271 1.00 98.26 236 ALA A N 1
ATOM 1665 C CA . ALA A 1 236 ? -28.508 6.018 -32.570 1.00 97.55 236 ALA A CA 1
ATOM 1666 C C . ALA A 1 236 ? -29.209 6.256 -31.246 1.00 108.63 236 ALA A C 1
ATOM 1667 O O . ALA A 1 236 ? -28.838 5.643 -30.237 1.00 102.39 236 ALA A O 1
ATOM 1669 N N . PRO A 1 237 ? -30.202 7.145 -31.194 1.00 114.77 237 PRO A N 1
ATOM 1670 C CA . PRO A 1 237 ? -30.932 7.355 -29.941 1.00 103.70 237 PRO A CA 1
ATOM 1671 C C . PRO A 1 237 ? -31.665 6.093 -29.510 1.00 103.28 237 PRO A C 1
ATOM 1672 O O . PRO A 1 237 ? -32.011 5.236 -30.323 1.00 107.13 237 PRO A O 1
ATOM 1676 N N . GLU A 1 238 ? -31.889 5.986 -28.200 1.00 109.96 238 GLU A N 1
ATOM 1677 C CA . GLU A 1 238 ? -32.511 4.854 -27.517 1.00 113.27 238 GLU A CA 1
ATOM 1678 C C . GLU A 1 238 ? -31.663 3.591 -27.560 1.00 106.86 238 GLU A C 1
ATOM 1679 O O . GLU A 1 238 ? -32.117 2.542 -27.078 1.00 127.96 238 GLU A O 1
ATOM 1685 N N . ALA A 1 239 ? -30.459 3.640 -28.122 1.00 95.62 239 ALA A N 1
ATOM 1686 C CA . ALA A 1 239 ? -29.589 2.474 -28.108 1.00 89.03 239 ALA A CA 1
ATOM 1687 C C . ALA A 1 239 ? -29.137 2.169 -26.687 1.00 90.46 239 ALA A C 1
ATOM 1688 O O . ALA A 1 239 ? -28.858 3.075 -25.897 1.00 95.94 239 ALA A O 1
ATOM 1690 N N . GLU A 1 240 ? -29.068 0.881 -26.364 1.00 96.78 240 GLU A N 1
ATOM 1691 C CA . GLU A 1 240 ? -28.668 0.452 -25.036 1.00 94.28 240 GLU A CA 1
ATOM 1692 C C . GLU A 1 240 ? -27.151 0.295 -24.968 1.00 100.15 240 GLU A C 1
ATOM 1693 O O . GLU A 1 240 ? -26.426 0.554 -25.932 1.00 86.18 240 GLU A O 1
ATOM 1699 N N . ILE A 1 241 ? -26.665 -0.139 -23.812 1.00 100.13 241 ILE A N 1
ATOM 1700 C CA . ILE A 1 241 ? -25.231 -0.267 -23.592 1.00 92.87 241 ILE A CA 1
ATOM 1701 C C . ILE A 1 241 ? -24.743 -1.590 -24.160 1.00 98.27 241 ILE A C 1
ATOM 1702 O O . ILE A 1 241 ? -25.406 -2.627 -24.036 1.00 112.70 241 ILE A O 1
ATOM 1707 N N . PHE A 1 242 ? -23.587 -1.544 -24.811 1.00 90.05 242 PHE A N 1
ATOM 1708 C CA . PHE A 1 242 ? -22.774 -2.717 -25.094 1.00 90.70 242 PHE A CA 1
ATOM 1709 C C . PHE A 1 242 ? -21.550 -2.635 -24.194 1.00 95.82 242 PHE A C 1
ATOM 1710 O O . PHE A 1 242 ? -20.784 -1.664 -24.265 1.00 89.39 242 PHE A O 1
ATOM 1718 N N . TRP A 1 243 ? -21.389 -3.622 -23.319 1.00 92.73 243 TRP A N 1
ATOM 1719 C CA . TRP A 1 243 ? -20.275 -3.633 -22.380 1.00 90.84 243 TRP A CA 1
ATOM 1720 C C . TRP A 1 243 ? -19.075 -4.255 -23.081 1.00 103.21 243 TRP A C 1
ATOM 1721 O O . TRP A 1 243 ? -19.036 -5.467 -23.320 1.00 114.07 243 TRP A O 1
ATOM 1732 N N . ASP A 1 244 ? -18.104 -3.412 -23.411 1.00 92.06 244 ASP A N 1
ATOM 1733 C CA . ASP A 1 244 ? -17.036 -3.721 -24.346 1.00 90.97 244 ASP A CA 1
ATOM 1734 C C . ASP A 1 244 ? -15.776 -4.080 -23.572 1.00 96.62 244 ASP A C 1
ATOM 1735 O O . ASP A 1 244 ? -15.283 -3.272 -22.775 1.00 88.40 244 ASP A O 1
ATOM 1740 N N . GLU A 1 245 ? -15.270 -5.289 -23.800 1.00 95.43 245 GLU A N 1
ATOM 1741 C CA . GLU A 1 245 ? -14.030 -5.720 -23.169 1.00 80.20 245 GLU A CA 1
ATOM 1742 C C . GLU A 1 245 ? -12.862 -4.876 -23.657 1.00 86.03 245 GLU A C 1
ATOM 1743 O O . GLU A 1 245 ? -12.638 -4.744 -24.864 1.00 87.58 245 GLU A O 1
ATOM 1749 N N . VAL A 1 246 ? -12.120 -4.303 -22.714 1.00 77.89 246 VAL A N 1
ATOM 1750 C CA . VAL A 1 246 ? -10.896 -3.578 -23.036 1.00 79.81 246 VAL A CA 1
ATOM 1751 C C . VAL A 1 246 ? -9.793 -4.598 -23.290 1.00 78.98 246 VAL A C 1
ATOM 1752 O O . VAL A 1 246 ? -9.488 -5.423 -22.424 1.00 87.81 246 VAL A O 1
ATOM 1756 N N . VAL A 1 247 ? -9.197 -4.551 -24.480 1.00 88.01 247 VAL A N 1
ATOM 1757 C CA . VAL A 1 247 ? -8.163 -5.509 -24.848 1.00 85.15 247 VAL A CA 1
ATOM 1758 C C . VAL A 1 247 ? -6.767 -4.901 -24.883 1.00 88.60 247 VAL A C 1
ATOM 1759 O O . VAL A 1 247 ? -5.788 -5.646 -24.723 1.00 105.17 247 VAL A O 1
ATOM 1763 N N . GLU A 1 248 ? -6.633 -3.592 -25.087 1.00 89.76 248 GLU A N 1
ATOM 1764 C CA . GLU A 1 248 ? -5.327 -2.942 -25.093 1.00 92.15 248 GLU A CA 1
ATOM 1765 C C . GLU A 1 248 ? -5.374 -1.673 -24.257 1.00 90.52 248 GLU A C 1
ATOM 1766 O O . GLU A 1 248 ? -6.273 -0.845 -24.436 1.00 87.79 248 GLU A O 1
ATOM 1772 N N . ILE A 1 249 ? -4.398 -1.517 -23.364 1.00 79.31 249 ILE A N 1
ATOM 1773 C CA . ILE A 1 249 ? -4.189 -0.286 -22.605 1.00 80.00 249 ILE A CA 1
ATOM 1774 C C . ILE A 1 249 ? -2.714 0.076 -22.735 1.00 84.14 249 ILE A C 1
ATOM 1775 O O . ILE A 1 249 ? -1.854 -0.600 -22.157 1.00 79.59 249 ILE A O 1
ATOM 1780 N N . GLU A 1 250 ? -2.419 1.142 -23.474 1.00 78.01 250 GLU A N 1
ATOM 1781 C CA . GLU A 1 250 ? -1.046 1.529 -23.777 1.00 79.17 250 GLU A CA 1
ATOM 1782 C C . GLU A 1 250 ? -0.737 2.885 -23.155 1.00 81.45 250 GLU A C 1
ATOM 1783 O O . GLU A 1 250 ? -1.366 3.889 -23.505 1.00 79.79 250 GLU A O 1
ATOM 1789 N N . GLU A 1 251 ? 0.223 2.908 -22.232 1.00 79.39 251 GLU A N 1
ATOM 1790 C CA . GLU A 1 251 ? 0.820 4.158 -21.783 1.00 75.86 251 GLU A CA 1
ATOM 1791 C C . GLU A 1 251 ? 1.827 4.623 -22.824 1.00 87.25 251 GLU A C 1
ATOM 1792 O O . GLU A 1 251 ? 2.645 3.827 -23.300 1.00 94.66 251 GLU A O 1
ATOM 1798 N N . TYR A 1 252 ? 1.779 5.905 -23.180 1.00 89.67 252 TYR A N 1
ATOM 1799 C CA . TYR A 1 252 ? 2.725 6.405 -24.166 1.00 100.82 252 TYR A CA 1
ATOM 1800 C C . TYR A 1 252 ? 3.023 7.878 -23.931 1.00 98.53 252 TYR A C 1
ATOM 1801 O O . TYR A 1 252 ? 2.194 8.626 -23.401 1.00 85.85 252 TYR A O 1
ATOM 1810 N N . LYS A 1 253 ? 4.230 8.273 -24.329 1.00 89.86 253 LYS A N 1
ATOM 1811 C CA . LYS A 1 253 ? 4.631 9.672 -24.326 1.00 79.13 253 LYS A CA 1
ATOM 1812 C C . LYS A 1 253 ? 4.030 10.368 -25.538 1.00 89.07 253 LYS A C 1
ATOM 1813 O O . LYS A 1 253 ? 4.336 9.988 -26.674 1.00 89.35 253 LYS A O 1
ATOM 1819 N N . PRO A 1 254 ? 3.174 11.362 -25.355 1.00 91.93 254 PRO A N 1
ATOM 1820 C CA . PRO A 1 254 ? 2.515 12.015 -26.486 1.00 81.16 254 PRO A CA 1
ATOM 1821 C C . PRO A 1 254 ? 3.332 13.176 -27.044 1.00 80.67 254 PRO A C 1
ATOM 1822 O O . PRO A 1 254 ? 4.308 13.634 -26.447 1.00 90.79 254 PRO A O 1
ATOM 1826 N N . ASN A 1 255 ? 2.905 13.647 -28.221 1.00 102.25 255 ASN A N 1
ATOM 1827 C CA . ASN A 1 255 ? 3.554 14.768 -28.892 1.00 124.09 255 ASN A CA 1
ATOM 1828 C C . ASN A 1 255 ? 2.557 15.798 -29.410 1.00 130.56 255 ASN A C 1
ATOM 1829 O O . ASN A 1 255 ? 2.942 16.678 -30.191 1.00 130.74 255 ASN A O 1
ATOM 1834 N N . ASN A 1 256 ? 1.295 15.724 -28.984 1.00 138.63 256 ASN A N 1
ATOM 1835 C CA . ASN A 1 256 ? 0.222 16.489 -29.607 1.00 135.19 256 ASN A CA 1
ATOM 1836 C C . ASN A 1 256 ? 0.089 17.915 -29.079 1.00 135.25 256 ASN A C 1
ATOM 1837 O O . ASN A 1 256 ? -0.609 18.72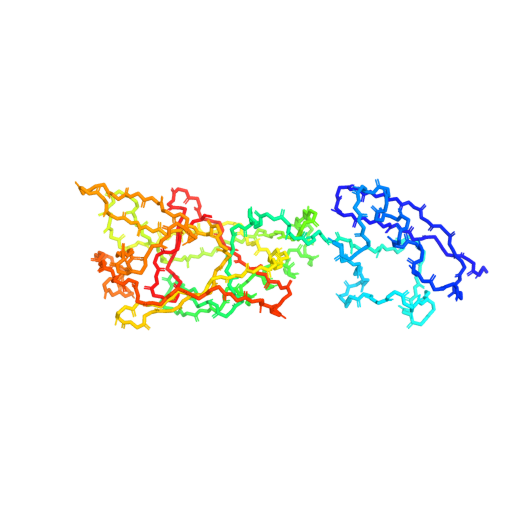1 -29.708 1.00 153.81 256 ASN A O 1
ATOM 1842 N N . SER A 1 257 ? 0.723 18.235 -27.948 1.00 117.35 257 SER A N 1
ATOM 1843 C CA . SER A 1 257 ? 0.818 19.585 -27.388 1.00 117.49 257 SER A CA 1
ATOM 1844 C C . SER A 1 257 ? -0.464 20.057 -26.708 1.00 105.82 257 SER A C 1
ATOM 1845 O O . SER A 1 257 ? -0.389 20.744 -25.688 1.00 100.62 257 SER A O 1
ATOM 1848 N N . TRP A 1 258 ? -1.636 19.713 -27.236 1.00 102.72 258 TRP A N 1
ATOM 1849 C CA . TRP A 1 258 ? -2.895 20.098 -26.608 1.00 85.92 258 TRP A CA 1
ATOM 1850 C C . TRP A 1 258 ? -3.869 18.926 -26.600 1.00 83.46 258 TRP A C 1
ATOM 1851 O O . TRP A 1 258 ? -3.914 18.133 -27.547 1.00 87.96 258 TRP A O 1
ATOM 1862 N N . VAL A 1 259 ? -4.642 18.824 -25.519 1.00 80.70 259 VAL A N 1
ATOM 1863 C CA . VAL A 1 259 ? -5.728 17.864 -25.387 1.00 76.85 259 VAL A CA 1
ATOM 1864 C C . VAL A 1 259 ? -7.021 18.643 -25.176 1.00 89.63 259 VAL A C 1
ATOM 1865 O O . VAL A 1 259 ? -7.013 19.815 -24.796 1.00 92.91 259 VAL A O 1
ATOM 1869 N N . TYR A 1 260 ? -8.145 17.983 -25.439 1.00 81.58 260 TYR A N 1
ATOM 1870 C CA . TYR A 1 260 ? -9.420 18.679 -25.530 1.00 81.41 260 TYR A CA 1
ATOM 1871 C C . TYR A 1 260 ? -10.509 17.920 -24.789 1.00 83.34 260 TYR A C 1
ATOM 1872 O O . TYR A 1 260 ? -10.401 16.717 -24.540 1.00 91.65 260 TYR A O 1
ATOM 1881 N N . ASP A 1 261 ? -11.564 18.651 -24.431 1.00 79.83 261 ASP A N 1
ATOM 1882 C CA . ASP A 1 261 ? -12.734 18.025 -23.827 1.00 88.45 261 ASP A CA 1
ATOM 1883 C C . ASP A 1 261 ? -13.949 18.928 -23.991 1.00 89.48 261 ASP A C 1
ATOM 1884 O O . ASP A 1 261 ? -13.841 20.101 -24.356 1.00 88.27 261 ASP A O 1
ATOM 1889 N N . LEU A 1 262 ? -15.116 18.351 -23.719 1.00 94.87 262 LEU A N 1
ATOM 1890 C CA . LEU A 1 262 ? -16.379 19.074 -23.717 1.00 79.57 262 LEU A CA 1
ATOM 1891 C C . LEU A 1 262 ? -17.097 18.781 -22.410 1.00 82.67 262 LEU A C 1
ATOM 1892 O O . LEU A 1 262 ? -17.176 17.624 -21.982 1.00 90.34 262 LEU A O 1
ATOM 1897 N N . GLN A 1 263 ? -17.600 19.833 -21.774 1.00 77.41 263 GLN A N 1
ATOM 1898 C CA . GLN A 1 263 ? -18.350 19.716 -20.536 1.00 85.69 263 GLN A CA 1
ATOM 1899 C C . GLN A 1 263 ? -19.836 19.679 -20.859 1.00 80.76 263 GLN A C 1
ATOM 1900 O O . GLN A 1 263 ? -20.353 20.575 -21.535 1.00 82.29 263 GLN A O 1
ATOM 1906 N N . VAL A 1 264 ? -20.513 18.641 -20.393 1.00 89.44 264 VAL A N 1
ATOM 1907 C CA . VAL A 1 264 ? -21.936 18.459 -20.634 1.00 102.92 264 VAL A CA 1
ATOM 1908 C C . VAL A 1 264 ? -22.661 18.361 -19.294 1.00 93.55 264 VAL A C 1
ATOM 1909 O O . VAL A 1 264 ? -22.482 17.405 -18.547 1.00 83.92 264 VAL A O 1
ATOM 1913 N N . PRO A 1 265 ? -23.463 19.360 -18.951 1.00 88.83 265 PRO A N 1
ATOM 1914 C CA . PRO A 1 265 ? -24.164 19.345 -17.663 1.00 94.43 265 PRO A CA 1
ATOM 1915 C C . PRO A 1 265 ? -25.139 18.180 -17.556 1.00 98.25 265 PRO A C 1
ATOM 1916 O O . PRO A 1 265 ? -25.552 17.576 -18.551 1.00 91.88 265 PRO A O 1
ATOM 1920 N N . GLU A 1 266 ? -25.497 17.872 -16.308 1.00 101.74 266 GLU A N 1
ATOM 1921 C CA . GLU A 1 266 ? -26.408 16.787 -15.952 1.00 108.32 266 GLU A CA 1
ATOM 1922 C C . GLU A 1 266 ? -25.783 15.412 -16.172 1.00 105.68 266 GLU A C 1
ATOM 1923 O O . GLU A 1 266 ? -25.508 14.692 -15.206 1.00 106.11 266 GLU A O 1
ATOM 1929 N N . HIS A 1 267 ? -25.544 15.034 -17.427 1.00 90.73 267 HIS A N 1
ATOM 1930 C CA . HIS A 1 267 ? -25.154 13.665 -17.737 1.00 87.83 267 HIS A CA 1
ATOM 1931 C C . HIS A 1 267 ? -23.645 13.459 -17.826 1.00 92.86 267 HIS A C 1
ATOM 1932 O O . HIS A 1 267 ? -23.198 12.307 -17.838 1.00 91.10 267 HIS A O 1
ATOM 1939 N N . HIS A 1 268 ? -22.861 14.536 -17.902 1.00 86.97 268 HIS A N 1
ATOM 1940 C CA . HIS A 1 268 ? -21.411 14.504 -17.687 1.00 87.08 268 HIS A CA 1
ATOM 1941 C C . HIS A 1 268 ? -20.690 13.477 -18.562 1.00 81.11 268 HIS A C 1
ATOM 1942 O O . HIS A 1 268 ? -19.626 12.980 -18.192 1.00 92.32 268 HIS A O 1
ATOM 1949 N N . ASN A 1 269 ? -21.236 13.159 -19.735 1.00 77.41 269 ASN A N 1
ATOM 1950 C CA . ASN A 1 269 ? -20.586 12.231 -20.651 1.00 72.99 269 ASN A CA 1
ATOM 1951 C C . ASN A 1 269 ? -21.018 12.547 -22.075 1.00 74.43 269 ASN A C 1
ATOM 1952 O O . ASN A 1 269 ? -21.952 13.319 -22.309 1.00 81.68 269 ASN A O 1
ATOM 1957 N N . PHE A 1 270 ? -20.324 11.932 -23.030 1.00 86.08 270 PHE A N 1
ATOM 1958 C CA . PHE A 1 270 ? -20.743 11.994 -24.427 1.00 85.56 270 PHE A CA 1
ATOM 1959 C C . PHE A 1 270 ? -20.116 10.838 -25.195 1.00 88.66 270 PHE A C 1
ATOM 1960 O O . PHE A 1 270 ? -19.164 10.201 -24.733 1.00 77.91 270 PHE A O 1
ATOM 1968 N N . ILE A 1 271 ? -20.674 10.572 -26.374 1.00 86.26 271 ILE A N 1
ATOM 1969 C CA . ILE A 1 271 ? -20.168 9.512 -27.241 1.00 87.75 271 ILE A CA 1
ATOM 1970 C C . ILE A 1 271 ? -18.998 10.057 -28.048 1.00 81.10 271 ILE A C 1
ATOM 1971 O O . ILE A 1 271 ? -19.142 11.028 -28.797 1.00 100.62 271 ILE A O 1
ATOM 1976 N N . ALA A 1 272 ? -17.838 9.425 -27.900 1.00 96.05 272 ALA A N 1
ATOM 1977 C CA . ALA A 1 272 ? -16.637 9.789 -28.635 1.00 87.05 272 ALA A CA 1
ATOM 1978 C C . ALA A 1 272 ? -15.919 8.513 -29.044 1.00 83.77 272 ALA A C 1
ATOM 1979 O O . ALA A 1 272 ? -15.664 7.645 -28.201 1.00 77.64 272 ALA A O 1
ATOM 1981 N N . ASN A 1 273 ? -15.620 8.398 -30.340 1.00 79.95 273 ASN A N 1
ATOM 1982 C CA . ASN A 1 273 ? -14.942 7.226 -30.901 1.00 78.80 273 ASN A CA 1
ATOM 1983 C C . ASN A 1 273 ? -15.705 5.936 -30.602 1.00 85.01 273 ASN A C 1
ATOM 1984 O O . ASN A 1 273 ? -15.109 4.867 -30.451 1.00 91.85 273 ASN A O 1
ATOM 1989 N N . GLY A 1 274 ? -17.032 6.028 -30.522 1.00 84.64 274 GLY A N 1
ATOM 1990 C CA . GLY A 1 274 ? -17.861 4.880 -30.216 1.00 74.02 274 GLY A CA 1
ATOM 1991 C C . GLY A 1 274 ? -17.879 4.468 -28.763 1.00 81.21 274 GLY A C 1
ATOM 1992 O O . GLY A 1 274 ? -18.366 3.374 -28.453 1.00 82.90 274 GLY A O 1
ATOM 1993 N N . ILE A 1 275 ? -17.365 5.302 -27.862 1.00 83.92 275 ILE A N 1
ATOM 1994 C CA . ILE A 1 275 ? -17.277 4.979 -26.445 1.00 81.93 275 ILE A CA 1
ATOM 1995 C C . ILE A 1 275 ? -17.970 6.078 -25.655 1.00 88.08 275 ILE A C 1
ATOM 1996 O O . ILE A 1 275 ? -17.940 7.252 -26.033 1.00 97.97 275 ILE A O 1
ATOM 2001 N N . PHE A 1 276 ? -18.606 5.694 -24.554 1.00 79.83 276 PHE A N 1
ATOM 2002 C CA . PHE A 1 276 ? -19.146 6.673 -23.619 1.00 91.56 276 PHE A CA 1
ATOM 2003 C C . PHE A 1 276 ? -18.004 7.210 -22.768 1.00 87.05 276 PHE A C 1
ATOM 2004 O O . PHE A 1 276 ? -17.522 6.519 -21.864 1.00 87.90 276 PHE A O 1
ATOM 2012 N N . VAL A 1 277 ? -17.560 8.433 -23.043 1.00 85.40 277 VAL A N 1
ATOM 2013 C CA . VAL A 1 277 ? -16.529 9.071 -22.235 1.00 85.11 277 VAL A CA 1
ATOM 2014 C C . VAL A 1 277 ? -17.205 9.991 -21.229 1.00 82.94 277 VAL A C 1
ATOM 2015 O O . VAL A 1 277 ? -18.071 10.799 -21.588 1.00 96.31 277 VAL A O 1
ATOM 2019 N N . HIS A 1 278 ? -16.835 9.840 -19.962 1.00 69.38 278 HIS A N 1
ATOM 2020 C CA . HIS A 1 278 ? -17.403 10.634 -18.885 1.00 79.70 278 HIS A CA 1
ATOM 2021 C C . HIS A 1 278 ? -16.505 11.831 -18.598 1.00 102.06 278 HIS A C 1
ATOM 2022 O O . HIS A 1 278 ? -15.275 11.731 -18.665 1.00 106.23 278 HIS A O 1
ATOM 2029 N N . ASN A 1 279 ? -17.129 12.964 -18.286 1.00 103.29 279 ASN A N 1
ATOM 2030 C CA . ASN A 1 279 ? -16.406 14.205 -18.023 1.00 95.76 279 ASN A CA 1
ATOM 2031 C C . ASN A 1 279 ? -15.379 14.040 -16.907 1.00 100.35 279 ASN A C 1
ATOM 2032 O O . ASN A 1 279 ? -14.315 14.660 -16.936 1.00 103.47 279 ASN A O 1
#

Sequence (249 aa):
ETHINLKVSDGSSEIFFKIKKTTPLRRLMEAFAKRQGKEMDSLRFLYDGIRIQADQTPEDLDMEDNDIIETHREQIGGSGKAVDYDTEVLLGDGRKRKIGEIVEEAIKKAEKEGKLGRVDDGFYAPINLELYALDVRTLKVRKVKADIAWKRTTPEKMLRIRTKRGREIRVTPTHPFFTLEEGRIKTKKAYELKVGEKIATPREEAPEAEIFWDEVVEIEEYKPNNSWVYDLQVPEHHNFIANGIFVHN

Foldseek 3Di:
DFKAWEWEDLLPDTDIDIGGQQDFCLVVQQVVQVVVVHGRVQKWWDFPHDTDDRGHGCVVVPHHHNGYIHMAGADDPQPDWFFAQQWWFQFPVGDTDGLNVVFVVQQVVCVVPPHWAGHSFGTKGFDWTWGWAADPVLQWIDIFTFTMKDKGFAYQKWKWWAWPVGFITIITQQWWFWFADPNDTDIDGNVRDDQQGWTWFFPDPDTRTHTDGTGTHDIDIDGDDRGMGIDTATPPRQWGQISRGTTGD